Protein AF-A0A950BMX5-F1 (afdb_monomer)

Foldseek 3Di:
DDDDDDDDDDPDDDDDDDDDDPDDDDDDDDDDDPDPDDDPDDPDDDDDDDDPDDPDPDPDPPPPPPDPPPPPDPDDPPDPDPPPDPPPPPPPPDDDDADAKDKPPLEDEAEAQGKDKIATPDDPDFDKDKDFWDPQQWDWDADRVRRIIIIGGHDFDKTKIWIAGPSGHIGIHIYGYDYDD

pLDDT: mean 72.51, std 20.74, range [37.19, 98.25]

Radius of gyration: 30.58 Å; Cα contacts (8 Å, |Δi|>4): 221; chains: 1; bounding box: 76×51×100 Å

Nearest PDB structures (foldseek):
  2jf1-assembly1_A  TM=7.266E-01  e=7.436E-04  Homo sapiens
  1t0p-assembly1_B  TM=5.577E-01  e=1.175E-03  Homo sapiens
  1zxq-assembly1_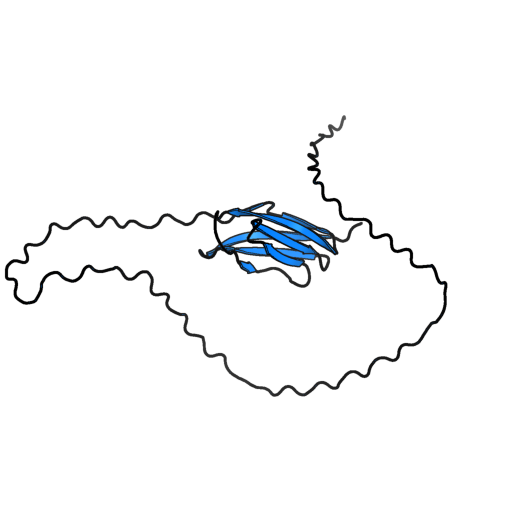A-2  TM=5.700E-01  e=1.723E-02  Homo sapiens
  5nok-assembly1_A  TM=6.085E-01  e=1.695E-01  Bacteroides cellulosilyticus DSM 14838
  5nok-assembly2_B  TM=5.924E-01  e=1.900E-01  Bacteroides cellulosilyticus DSM 14838

Mean predicted aligned error: 19.31 Å

Solvent-accessible surface area (backbone atoms only — not comparable to full-atom values): 12387 Å² total; per-residue (Å²): 140,84,84,84,80,83,86,77,84,80,84,79,82,88,76,92,74,92,75,80,86,78,85,75,91,74,80,90,79,83,87,89,78,95,69,85,75,76,78,76,82,76,78,77,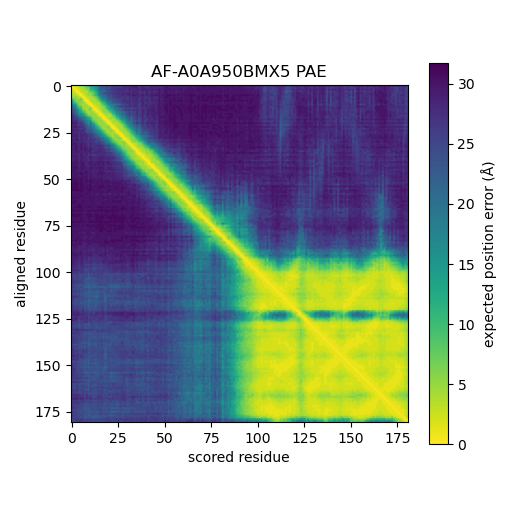85,75,85,75,81,88,76,88,75,78,80,71,80,75,76,74,79,78,74,78,63,85,70,79,81,70,73,78,79,82,77,62,95,83,68,92,76,77,73,78,72,76,84,71,82,77,76,80,78,71,75,78,81,85,70,73,41,39,57,46,62,49,60,47,80,25,41,52,80,30,75,41,74,32,38,58,72,28,60,95,74,78,71,68,47,81,42,82,52,48,72,69,34,37,47,76,44,78,40,78,87,81,35,29,38,43,34,34,17,67,31,71,45,74,41,40,38,35,40,32,44,85,85,72,42,63,33,70,35,41,38,37,23,37,72,81,128

Secondary structure (DSSP, 8-state):
------------------------------------PPPPPPPP-PPPP--------------------PPPPS--TT-S-------------PPPPPPPPEEESSEEEEETT-EEEEEEEE-SS--EEEES--TTTEEEEEETTTTEEEEEE-SSEEEEEEEEETTS-EEEEEEEEE---

Sequence (181 aa):
MARVVRASEIRAAVVGGAFACALALAALAPSGARGYQAVPAQPAPAATPSGLETPMPAATPTNAGPQPIYPPSPCASGATDCSPLPAGTYMSTQPPPPPPVSVNPESVRVLLGHGASARLLSPPSGIVTLSGFDANVVRAIFNPVDRTIDLLGLHPGTTQVTIASAQGETATLNVSVQVSA

Structure (mmCIF, N/CA/C/O backbone):
data_AF-A0A950BMX5-F1
#
_entry.id   AF-A0A950BMX5-F1
#
loop_
_atom_site.group_PDB
_atom_site.id
_atom_site.type_symbol
_atom_site.label_atom_id
_atom_site.label_alt_id
_atom_site.label_comp_id
_atom_site.label_asym_id
_atom_site.label_entity_id
_atom_site.label_seq_id
_atom_site.pdbx_PDB_ins_code
_atom_site.Cartn_x
_atom_site.Cartn_y
_atom_site.Cartn_z
_atom_site.occupancy
_atom_site.B_iso_or_equiv
_atom_site.auth_seq_id
_atom_site.auth_comp_id
_atom_site.auth_asym_id
_atom_site.auth_atom_id
_atom_site.pdbx_PDB_model_num
ATOM 1 N N . MET A 1 1 ? -20.302 2.875 -42.858 1.00 45.84 1 MET A N 1
ATOM 2 C CA . MET A 1 1 ? -19.975 2.395 -41.497 1.00 45.84 1 MET A CA 1
ATOM 3 C C . MET A 1 1 ? -19.048 3.411 -40.843 1.00 45.84 1 MET A C 1
ATOM 5 O O . MET A 1 1 ? -17.870 3.433 -41.164 1.00 45.84 1 MET A O 1
ATOM 9 N N . ALA A 1 2 ? -19.588 4.315 -40.022 1.00 39.16 2 ALA A N 1
ATOM 10 C CA . ALA A 1 2 ? -18.830 5.392 -39.382 1.00 39.16 2 ALA A CA 1
ATOM 11 C C . ALA A 1 2 ? -18.533 5.019 -37.920 1.00 39.16 2 ALA A C 1
ATOM 13 O O . ALA A 1 2 ? -19.450 4.713 -37.160 1.00 39.16 2 ALA A O 1
ATOM 14 N N . ARG A 1 3 ? -17.248 5.001 -37.546 1.00 50.75 3 ARG A N 1
ATOM 15 C CA . ARG A 1 3 ? -16.776 4.740 -36.178 1.00 50.75 3 ARG A CA 1
ATOM 16 C C . ARG A 1 3 ? -16.848 6.037 -35.370 1.00 50.75 3 ARG A C 1
ATOM 18 O O . ARG A 1 3 ? -16.138 6.989 -35.671 1.00 50.75 3 ARG A O 1
ATOM 25 N N . VAL A 1 4 ? -17.690 6.051 -34.342 1.00 52.84 4 VAL A N 1
ATOM 26 C CA . VAL A 1 4 ? -17.747 7.116 -33.334 1.00 52.84 4 VAL A CA 1
ATOM 27 C C . VAL A 1 4 ? -16.620 6.877 -32.328 1.00 52.84 4 VAL A C 1
ATOM 29 O O . VAL A 1 4 ? -16.650 5.899 -31.584 1.00 52.84 4 VAL A O 1
ATOM 32 N N . VAL A 1 5 ? -15.619 7.756 -32.316 1.00 48.72 5 VAL A N 1
ATOM 33 C CA . VAL A 1 5 ? -14.584 7.808 -31.274 1.00 48.72 5 VAL A CA 1
ATOM 34 C C . VAL A 1 5 ? -15.079 8.772 -30.200 1.00 48.72 5 VAL A C 1
ATOM 36 O O . VAL A 1 5 ? -15.288 9.951 -30.479 1.00 48.72 5 VAL A O 1
ATOM 39 N N . ARG A 1 6 ? -15.323 8.275 -28.982 1.00 51.91 6 ARG A N 1
ATOM 40 C CA . ARG A 1 6 ? -15.661 9.134 -27.841 1.00 51.91 6 ARG A CA 1
ATOM 41 C C . ARG A 1 6 ? -14.381 9.749 -27.282 1.00 51.91 6 ARG A C 1
ATOM 43 O O . ARG A 1 6 ? -13.501 9.033 -26.817 1.00 51.91 6 ARG A O 1
ATOM 50 N N . ALA A 1 7 ? -14.313 11.075 -27.335 1.00 50.09 7 ALA A N 1
ATOM 51 C CA . ALA A 1 7 ? -13.361 11.884 -26.595 1.00 50.09 7 ALA A CA 1
ATOM 52 C C . ALA A 1 7 ? -13.767 11.882 -25.115 1.00 50.09 7 ALA A C 1
ATOM 54 O O . ALA A 1 7 ? -14.765 12.493 -24.739 1.00 50.09 7 ALA A O 1
ATOM 55 N N . SER A 1 8 ? -13.033 11.149 -24.285 1.00 50.06 8 SER A N 1
ATOM 56 C CA . SER A 1 8 ? -13.109 11.273 -22.831 1.00 50.06 8 SER A CA 1
ATOM 57 C C . SER A 1 8 ? -12.027 12.242 -22.363 1.00 50.06 8 SER A C 1
ATOM 59 O O . SER A 1 8 ? -10.841 12.044 -22.623 1.00 50.06 8 SER A O 1
ATOM 61 N N . GLU A 1 9 ? -12.493 13.310 -21.724 1.00 47.50 9 GLU A N 1
ATOM 62 C CA . GLU A 1 9 ? -11.743 14.451 -21.216 1.00 47.50 9 GLU A CA 1
ATOM 63 C C . GLU A 1 9 ? -10.613 14.040 -20.263 1.00 47.50 9 GLU A C 1
ATOM 65 O O . GLU A 1 9 ? -10.825 13.385 -19.243 1.00 47.50 9 GLU A O 1
ATOM 70 N N . ILE A 1 10 ? -9.401 14.487 -20.584 1.00 42.59 10 ILE A N 1
ATOM 71 C CA . ILE A 1 10 ? -8.229 14.417 -19.717 1.00 42.59 10 ILE A CA 1
ATOM 72 C C . ILE A 1 10 ? -8.242 15.684 -18.862 1.00 42.59 10 ILE A C 1
ATOM 74 O O . ILE A 1 10 ? -7.888 16.765 -19.332 1.00 42.59 10 ILE A O 1
ATOM 78 N N . ARG A 1 11 ? -8.650 15.574 -17.595 1.00 49.69 11 ARG A N 1
ATOM 79 C CA . ARG A 1 11 ? -8.394 16.629 -16.608 1.00 49.69 11 ARG A CA 1
ATOM 80 C C . ARG A 1 11 ? -6.963 16.480 -16.101 1.00 49.69 11 ARG A C 1
ATOM 82 O O . ARG A 1 11 ? -6.691 15.722 -15.177 1.00 49.69 11 ARG A O 1
ATOM 89 N N . ALA A 1 12 ? -6.054 17.200 -16.752 1.00 39.84 12 ALA A N 1
ATOM 90 C CA . ALA A 1 12 ? -4.695 17.420 -16.286 1.00 39.84 12 ALA A CA 1
ATOM 91 C C . ALA A 1 12 ? -4.728 18.327 -15.045 1.00 39.84 12 ALA A C 1
ATOM 93 O O . ALA A 1 12 ? -5.041 19.513 -15.141 1.00 39.84 12 ALA A O 1
ATOM 94 N N . ALA A 1 13 ? -4.419 17.772 -13.874 1.00 44.53 13 ALA A N 1
ATOM 95 C CA . ALA A 1 13 ? -4.078 18.569 -12.706 1.00 44.53 13 ALA A CA 1
ATOM 96 C C . ALA A 1 13 ? -2.592 18.937 -12.799 1.00 44.53 13 ALA A C 1
ATOM 98 O O . ALA A 1 13 ? -1.709 18.106 -12.602 1.00 44.53 13 ALA A O 1
ATOM 99 N N . VAL A 1 14 ? -2.344 20.194 -13.158 1.00 47.72 14 VAL A N 1
ATOM 100 C CA . VAL A 1 14 ? -1.041 20.854 -13.096 1.00 47.72 14 VAL A CA 1
ATOM 101 C C . VAL A 1 14 ? -0.743 21.180 -11.632 1.00 47.72 14 VAL A C 1
ATOM 103 O O . VAL A 1 14 ? -1.402 22.026 -11.036 1.00 47.72 14 VAL A O 1
ATOM 106 N N . VAL A 1 15 ? 0.268 20.526 -11.068 1.00 47.62 15 VAL A N 1
ATOM 107 C CA . VAL A 1 15 ? 1.000 20.969 -9.873 1.00 47.62 15 VAL A CA 1
ATOM 108 C C . VAL A 1 15 ? 2.470 20.773 -10.259 1.00 47.62 15 VAL A C 1
ATOM 110 O O . VAL A 1 15 ? 2.910 19.651 -10.456 1.00 47.62 15 VAL A O 1
ATOM 113 N N . GLY A 1 16 ? 3.245 21.800 -10.595 1.00 37.47 16 GLY A N 1
ATOM 114 C CA . GLY A 1 16 ? 3.410 23.031 -9.832 1.00 37.47 16 GLY A CA 1
ATOM 115 C C . GLY A 1 16 ? 4.482 22.832 -8.758 1.00 37.47 16 GLY A C 1
ATOM 116 O O . GLY A 1 16 ? 4.224 23.087 -7.592 1.00 37.47 16 GLY A O 1
ATOM 117 N N . GLY A 1 17 ? 5.657 22.318 -9.137 1.00 37.19 17 GLY A N 1
ATOM 118 C CA . GLY A 1 17 ? 6.793 22.113 -8.240 1.00 37.19 17 GLY A CA 1
ATOM 119 C C . GLY A 1 17 ? 8.097 22.388 -8.977 1.00 37.19 17 GLY A C 1
ATOM 120 O O . GLY A 1 17 ? 8.619 21.522 -9.672 1.00 37.19 17 GLY A O 1
ATOM 121 N N . ALA A 1 18 ? 8.583 23.622 -8.864 1.00 41.91 18 ALA A N 1
ATOM 122 C CA . ALA A 1 18 ? 9.871 24.051 -9.384 1.00 41.91 18 ALA A CA 1
ATOM 123 C C . ALA A 1 18 ? 10.994 23.308 -8.646 1.00 41.91 18 ALA A C 1
ATOM 125 O O . ALA A 1 18 ? 11.318 23.645 -7.509 1.00 41.91 18 ALA A O 1
ATOM 126 N N . PHE A 1 19 ? 11.584 22.297 -9.284 1.00 40.41 19 PHE A N 1
ATOM 127 C CA . PHE A 1 19 ? 12.838 21.713 -8.823 1.00 40.41 19 PHE A CA 1
ATOM 128 C C . PHE A 1 19 ? 13.980 22.351 -9.608 1.00 40.41 19 PHE A C 1
ATOM 130 O O . PHE A 1 19 ? 14.013 22.325 -10.837 1.00 40.41 19 PHE A O 1
ATOM 137 N N . ALA A 1 20 ? 14.855 23.020 -8.865 1.00 45.03 20 ALA A N 1
ATOM 138 C CA . ALA A 1 20 ? 15.907 23.874 -9.372 1.00 45.03 20 ALA A CA 1
ATOM 139 C C . ALA A 1 20 ? 16.858 23.138 -10.328 1.00 45.03 20 ALA A C 1
ATOM 141 O O . ALA A 1 20 ? 17.375 22.063 -10.024 1.00 45.03 20 ALA A O 1
ATOM 142 N N . CYS A 1 21 ? 17.131 23.787 -11.461 1.00 40.16 21 CYS A N 1
ATOM 143 C CA . CYS A 1 21 ? 18.267 23.517 -12.328 1.00 40.16 21 CYS A CA 1
ATOM 144 C C . CYS A 1 21 ? 19.576 23.578 -11.528 1.00 40.16 21 CYS A C 1
ATOM 146 O O . CYS A 1 21 ? 20.063 24.664 -11.220 1.00 40.16 21 CYS A O 1
ATOM 148 N N . ALA A 1 22 ? 20.190 22.426 -11.275 1.00 48.31 22 ALA A N 1
ATOM 149 C CA . ALA A 1 22 ? 21.629 22.344 -11.069 1.00 48.31 22 ALA A CA 1
ATOM 150 C C . ALA A 1 22 ? 22.265 21.908 -12.395 1.00 48.31 22 ALA A C 1
ATOM 152 O O . ALA A 1 22 ? 22.360 20.724 -12.713 1.00 48.31 22 ALA A O 1
ATOM 153 N N . LEU A 1 23 ? 22.649 22.905 -13.196 1.00 45.53 23 LEU A N 1
ATOM 154 C CA . LEU A 1 23 ? 23.532 22.736 -14.344 1.00 45.53 23 LEU A CA 1
ATOM 155 C C . LEU A 1 23 ? 24.9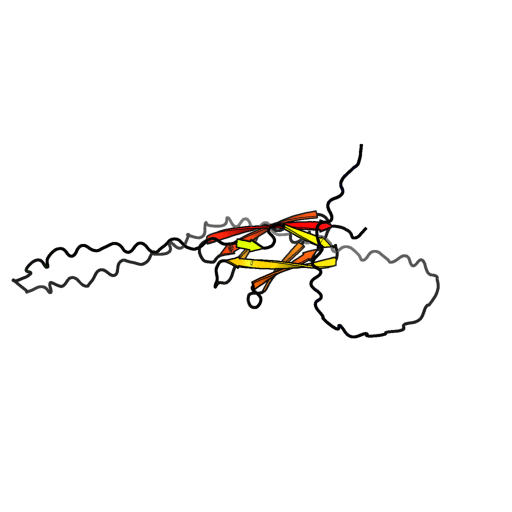07 22.301 -13.813 1.00 45.53 23 LEU A C 1
ATOM 157 O O . LEU A 1 23 ? 25.623 23.106 -13.223 1.00 45.53 23 LEU A O 1
ATOM 161 N N . ALA A 1 24 ? 25.291 21.049 -14.038 1.00 44.94 24 A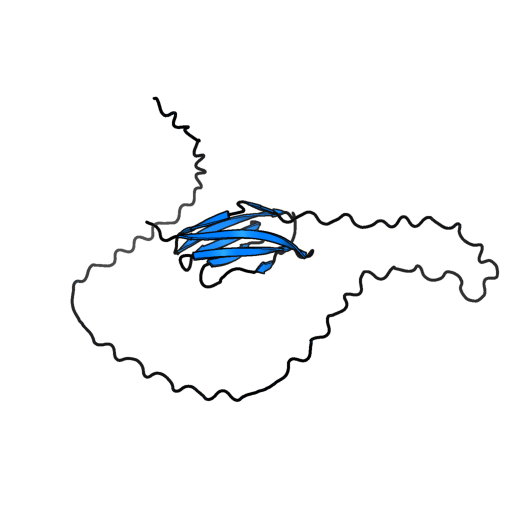LA A N 1
ATOM 162 C CA . ALA A 1 24 ? 26.678 20.619 -13.922 1.00 44.94 24 ALA A CA 1
ATOM 163 C C . ALA A 1 24 ? 27.150 20.156 -15.303 1.00 44.94 24 ALA A C 1
ATOM 165 O O . ALA A 1 24 ? 26.921 19.020 -15.714 1.00 44.94 24 ALA A O 1
ATOM 166 N N . LEU A 1 25 ? 27.787 21.076 -16.037 1.00 46.84 25 LEU A N 1
ATOM 167 C CA . LEU A 1 25 ? 28.654 20.730 -17.159 1.00 46.84 25 LEU A CA 1
ATOM 168 C C . LEU A 1 25 ? 29.851 19.949 -16.605 1.00 46.84 25 LEU A C 1
ATOM 170 O O . LEU A 1 25 ? 30.697 20.525 -15.925 1.00 46.84 25 LEU A O 1
ATOM 174 N N . ALA A 1 26 ? 29.962 18.670 -16.949 1.00 45.38 26 ALA A N 1
ATOM 175 C CA . ALA A 1 26 ? 31.212 17.933 -16.838 1.00 45.38 26 ALA A CA 1
ATOM 176 C C . ALA A 1 26 ? 31.500 17.228 -18.168 1.00 45.38 26 ALA A C 1
ATOM 178 O O . ALA A 1 26 ? 30.869 16.243 -18.535 1.00 45.38 26 ALA A O 1
ATOM 179 N N . ALA A 1 27 ? 32.413 17.871 -18.893 1.00 45.97 27 ALA A N 1
ATOM 180 C CA . ALA A 1 27 ? 33.292 17.415 -19.961 1.00 45.97 27 ALA A CA 1
ATOM 181 C C . ALA A 1 27 ? 33.143 15.976 -20.496 1.00 45.97 27 ALA A C 1
ATOM 183 O O . ALA A 1 27 ? 33.316 14.986 -19.789 1.00 45.97 27 ALA A O 1
ATOM 184 N N . LEU A 1 28 ? 32.995 15.907 -21.824 1.00 44.22 28 LEU A N 1
ATOM 185 C CA . LEU A 1 28 ? 33.391 14.772 -22.650 1.00 44.22 28 LEU A CA 1
ATOM 186 C C . LEU A 1 28 ? 34.864 14.399 -22.400 1.00 44.22 28 LEU A C 1
ATOM 188 O O . LEU A 1 28 ? 35.744 15.254 -22.499 1.00 44.22 28 LEU A O 1
ATOM 192 N N . ALA A 1 29 ? 35.133 13.105 -22.235 1.00 47.91 29 ALA A N 1
ATOM 193 C CA . ALA A 1 29 ? 36.418 12.496 -22.567 1.00 47.91 29 ALA A CA 1
ATOM 194 C C . ALA A 1 29 ? 36.166 11.204 -23.372 1.00 47.91 29 ALA A C 1
ATOM 196 O O . ALA A 1 29 ? 35.261 10.442 -23.021 1.00 47.91 29 ALA A O 1
ATOM 197 N N . PRO A 1 30 ? 36.911 10.955 -24.465 1.00 52.19 30 PRO A N 1
ATOM 198 C CA . PRO A 1 30 ? 36.726 9.785 -25.309 1.00 52.19 30 PRO A CA 1
ATOM 199 C C . PRO A 1 30 ? 37.513 8.565 -24.804 1.00 52.19 30 PRO A C 1
ATOM 201 O O . PRO A 1 30 ? 38.602 8.683 -24.256 1.00 52.19 30 PRO A O 1
ATOM 204 N N . SER A 1 31 ? 36.937 7.397 -25.088 1.00 51.28 31 SER A N 1
ATOM 205 C CA . SER A 1 31 ? 37.588 6.173 -25.571 1.00 51.28 31 SER A CA 1
ATOM 206 C C . SER A 1 31 ? 38.892 5.690 -24.920 1.00 51.28 31 SER A C 1
ATOM 208 O O . SER A 1 31 ? 39.975 6.183 -25.216 1.00 51.28 31 SER A O 1
ATOM 210 N N . GLY A 1 32 ? 38.794 4.526 -24.270 1.00 48.62 32 GLY A N 1
ATOM 211 C CA . GLY A 1 32 ? 39.817 3.485 -24.393 1.00 48.62 32 GLY A CA 1
ATOM 212 C C . GLY A 1 32 ? 40.462 3.034 -23.089 1.00 48.62 32 GLY A C 1
ATOM 213 O O . GLY A 1 32 ? 41.431 3.627 -22.645 1.00 48.62 32 GLY A O 1
ATOM 214 N N . ALA A 1 33 ? 39.983 1.911 -22.549 1.00 45.00 33 ALA A N 1
ATOM 215 C CA . ALA A 1 33 ? 40.828 0.848 -21.998 1.00 45.00 33 ALA A CA 1
ATOM 216 C C . ALA A 1 33 ? 39.940 -0.325 -21.564 1.00 45.00 33 ALA A C 1
ATOM 218 O O . ALA A 1 33 ? 39.206 -0.250 -20.582 1.00 45.00 33 ALA A O 1
ATOM 219 N N . ARG A 1 34 ? 40.034 -1.440 -22.296 1.00 52.97 34 ARG A N 1
ATOM 220 C CA . ARG A 1 34 ? 39.666 -2.762 -21.785 1.00 52.97 34 ARG A CA 1
ATOM 221 C C . ARG A 1 34 ? 40.653 -3.113 -20.670 1.00 52.97 34 ARG A C 1
ATOM 223 O O . ARG A 1 34 ? 41.721 -3.651 -20.940 1.00 52.97 34 ARG A O 1
ATOM 230 N N . GLY A 1 35 ? 40.307 -2.764 -19.438 1.00 44.25 35 GLY A N 1
ATOM 231 C CA . GLY A 1 35 ? 40.950 -3.292 -18.244 1.00 44.25 35 GLY A CA 1
ATOM 232 C C . GLY A 1 35 ? 40.222 -4.557 -17.812 1.00 44.25 35 GLY A C 1
ATOM 233 O O . GLY A 1 35 ? 39.044 -4.507 -17.473 1.00 44.25 35 GLY A O 1
ATOM 234 N N . TYR A 1 36 ? 40.914 -5.692 -17.839 1.00 50.69 36 TYR A N 1
ATOM 235 C CA . TYR A 1 36 ? 40.495 -6.882 -17.110 1.00 50.69 36 TYR A CA 1
ATOM 236 C C . TYR A 1 36 ? 40.493 -6.529 -15.620 1.00 50.69 36 TYR A C 1
ATOM 238 O O . TYR A 1 36 ? 41.559 -6.419 -15.015 1.00 50.69 36 TYR A O 1
ATOM 246 N N . GLN A 1 37 ? 39.320 -6.290 -15.032 1.00 52.94 37 GLN A N 1
ATOM 247 C CA . GLN A 1 37 ? 39.228 -6.167 -13.584 1.00 52.94 37 GLN A CA 1
ATOM 248 C C . GLN A 1 37 ? 39.307 -7.572 -12.988 1.00 52.94 37 GLN A C 1
ATOM 250 O O . GLN A 1 37 ? 38.497 -8.445 -13.301 1.00 52.94 37 GLN A O 1
ATOM 255 N N . ALA A 1 38 ? 40.335 -7.789 -12.170 1.00 55.88 38 ALA A N 1
ATOM 256 C CA . ALA A 1 38 ? 40.501 -8.996 -11.385 1.00 55.88 38 ALA A CA 1
ATOM 257 C C . ALA A 1 38 ? 39.260 -9.214 -10.508 1.00 55.88 38 ALA A C 1
ATOM 259 O O . ALA A 1 38 ? 38.842 -8.318 -9.775 1.00 55.88 38 ALA A O 1
ATOM 260 N N . VAL A 1 39 ? 38.681 -10.411 -10.606 1.00 62.16 39 VAL A N 1
ATOM 261 C CA . VAL A 1 39 ? 37.605 -10.882 -9.734 1.00 62.16 39 VAL A CA 1
ATOM 262 C C . VAL A 1 39 ? 38.124 -10.830 -8.291 1.00 62.16 39 VAL A C 1
ATOM 264 O O . VAL A 1 39 ? 39.132 -11.484 -8.006 1.00 62.16 39 VAL A O 1
ATOM 267 N N . PRO A 1 40 ? 37.507 -10.060 -7.375 1.00 60.72 40 PRO A N 1
ATOM 268 C CA . PRO A 1 40 ? 37.880 -10.121 -5.971 1.00 60.72 40 PRO A CA 1
ATOM 269 C C . PRO A 1 40 ? 37.627 -11.541 -5.458 1.00 60.72 40 PRO A C 1
ATOM 271 O O . PRO A 1 40 ? 36.568 -12.121 -5.699 1.00 60.72 40 PRO A O 1
ATOM 274 N N . ALA A 1 41 ? 38.633 -12.109 -4.792 1.00 60.62 41 ALA A N 1
ATOM 275 C CA . ALA A 1 41 ? 38.579 -13.442 -4.215 1.00 60.62 41 ALA A CA 1
ATOM 276 C C . ALA A 1 41 ? 37.332 -13.586 -3.332 1.00 60.62 41 ALA A C 1
ATOM 278 O O . ALA A 1 41 ? 37.154 -12.857 -2.356 1.00 60.62 41 ALA A O 1
ATOM 279 N N . GLN A 1 42 ? 36.472 -14.527 -3.714 1.00 68.31 42 GLN A N 1
ATOM 280 C CA . GLN A 1 42 ? 35.274 -14.904 -2.983 1.00 68.31 42 GLN A CA 1
ATOM 281 C C . GLN A 1 42 ?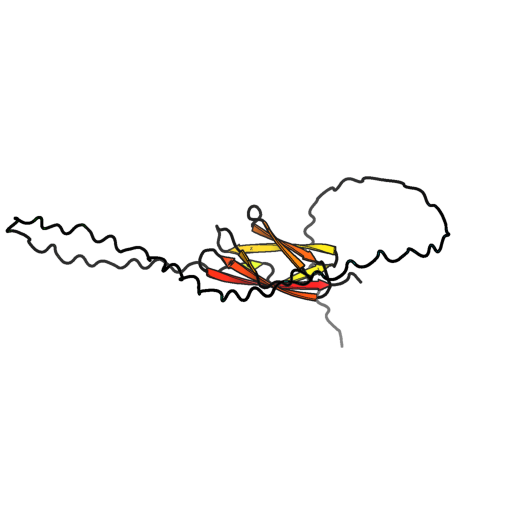 35.689 -15.424 -1.593 1.00 68.31 42 GLN A C 1
ATOM 283 O O . GLN A 1 42 ? 36.432 -16.408 -1.524 1.00 68.31 42 GLN A O 1
ATOM 288 N N . PRO A 1 43 ? 35.262 -14.788 -0.487 1.00 63.16 43 PRO A N 1
ATOM 289 C CA . PRO A 1 43 ? 35.506 -15.311 0.849 1.00 63.16 43 PRO A CA 1
ATOM 290 C C . PRO A 1 43 ? 34.885 -16.704 0.973 1.00 63.16 43 PRO A C 1
ATOM 292 O O . PRO A 1 43 ? 33.752 -16.928 0.543 1.00 63.16 43 PRO A O 1
ATOM 295 N N . ALA A 1 44 ? 35.644 -17.644 1.538 1.00 69.44 44 ALA A N 1
ATOM 296 C CA . ALA A 1 44 ? 35.172 -18.994 1.807 1.00 69.44 44 ALA A CA 1
ATOM 297 C C . ALA A 1 44 ? 33.880 -18.963 2.651 1.00 69.44 44 ALA A C 1
ATOM 299 O O . ALA A 1 44 ? 33.780 -18.150 3.575 1.00 69.44 44 ALA A O 1
ATOM 300 N N . PRO A 1 45 ? 32.896 -19.837 2.374 1.00 63.09 45 PRO A N 1
ATOM 301 C CA . PRO A 1 45 ? 31.703 -19.946 3.200 1.00 63.09 45 PRO A CA 1
ATOM 302 C C . PRO A 1 45 ? 32.101 -20.398 4.609 1.00 63.09 45 PRO A C 1
ATOM 304 O O . PRO A 1 45 ? 32.600 -21.505 4.809 1.00 63.09 45 PRO A O 1
ATOM 307 N N . ALA A 1 46 ? 31.893 -19.519 5.590 1.00 64.44 46 ALA A N 1
ATOM 308 C CA . ALA A 1 46 ? 32.003 -19.871 6.995 1.00 64.44 46 ALA A CA 1
ATOM 309 C C . ALA A 1 46 ? 30.913 -20.899 7.327 1.00 64.44 46 ALA A C 1
ATOM 311 O O . ALA A 1 46 ? 29.725 -20.656 7.111 1.00 64.44 46 ALA A O 1
ATOM 312 N N . ALA A 1 47 ? 31.337 -22.056 7.836 1.00 55.00 47 ALA A N 1
ATOM 313 C CA . ALA A 1 47 ? 30.454 -23.099 8.329 1.00 55.00 47 ALA A CA 1
ATOM 314 C C . ALA A 1 47 ? 29.504 -22.516 9.387 1.00 55.00 47 ALA A C 1
ATOM 316 O O . ALA A 1 47 ? 29.938 -22.043 10.437 1.00 55.00 47 ALA A O 1
ATOM 317 N N . THR A 1 48 ? 28.205 -22.529 9.095 1.00 60.59 48 THR A N 1
ATOM 318 C CA . THR A 1 48 ? 27.171 -22.139 10.052 1.00 60.59 48 THR A CA 1
ATOM 319 C C . THR A 1 48 ? 26.933 -23.306 11.018 1.00 60.59 48 THR A C 1
ATOM 321 O O . THR A 1 48 ? 26.638 -24.412 10.557 1.00 60.59 48 THR A O 1
ATOM 324 N N . PRO A 1 49 ? 27.061 -23.114 12.342 1.00 61.19 49 PRO A N 1
ATOM 325 C CA . PRO A 1 49 ? 26.693 -24.136 13.311 1.00 61.19 49 PRO A CA 1
ATOM 326 C C . PRO A 1 49 ? 25.181 -24.378 13.271 1.00 61.19 49 PRO A C 1
ATOM 328 O O . PRO A 1 49 ? 24.377 -23.447 13.306 1.00 61.19 49 PRO A O 1
ATOM 331 N N . SER A 1 50 ? 24.804 -25.655 13.194 1.00 56.81 50 SER A N 1
ATOM 332 C CA . SER A 1 50 ? 23.430 -26.121 13.365 1.00 56.81 50 SER A CA 1
ATOM 333 C C . SER A 1 50 ? 22.991 -25.891 14.813 1.00 56.81 50 SER A C 1
ATOM 335 O O . SER A 1 50 ? 23.274 -26.704 15.689 1.00 56.81 50 SER A O 1
ATOM 337 N N . GLY A 1 51 ? 22.322 -24.768 15.063 1.00 54.47 51 GLY A N 1
ATOM 338 C CA . GLY A 1 51 ? 21.540 -24.525 16.272 1.00 54.47 51 GLY A CA 1
ATOM 339 C C . GLY A 1 51 ? 20.088 -24.896 16.006 1.00 54.47 51 GLY A C 1
ATOM 340 O O . GLY A 1 51 ? 19.344 -24.125 15.406 1.00 54.47 51 GLY A O 1
ATOM 341 N N . LEU A 1 52 ? 19.704 -26.107 16.399 1.00 51.59 52 LEU A N 1
ATOM 342 C CA . LEU A 1 52 ? 18.333 -26.597 16.338 1.00 51.59 52 LEU A CA 1
ATOM 343 C C . LEU A 1 52 ? 17.612 -26.131 17.612 1.00 51.59 52 LEU A C 1
ATOM 345 O O . LEU A 1 52 ? 17.428 -26.904 18.545 1.00 51.59 52 LEU A O 1
ATOM 349 N N . GLU A 1 53 ? 17.266 -24.846 17.683 1.00 56.47 53 GLU A N 1
ATOM 350 C CA . GLU A 1 53 ? 16.355 -24.345 18.715 1.00 56.47 53 GLU A CA 1
ATOM 351 C C . GLU A 1 53 ? 14.935 -24.346 18.158 1.00 56.47 53 GLU A C 1
ATOM 353 O O . GLU A 1 53 ? 14.537 -23.521 17.337 1.00 56.47 53 GLU A O 1
ATOM 358 N N . THR A 1 54 ? 14.178 -25.346 18.598 1.00 62.41 54 THR A N 1
ATOM 359 C CA . THR A 1 54 ? 12.732 -25.448 18.445 1.00 62.41 54 THR A CA 1
ATOM 360 C C . THR A 1 54 ? 12.083 -24.155 18.959 1.00 62.41 54 THR A C 1
ATOM 362 O O . THR A 1 54 ? 12.193 -23.876 20.155 1.00 62.41 54 THR A O 1
ATOM 365 N N . PRO A 1 55 ? 11.394 -23.357 18.121 1.00 59.97 55 PRO A N 1
ATOM 366 C CA . PRO A 1 55 ? 10.650 -22.211 18.614 1.00 59.97 55 PRO A CA 1
ATOM 367 C C . PRO A 1 55 ? 9.503 -22.723 19.486 1.00 59.97 55 PRO A C 1
ATOM 369 O O . PRO A 1 55 ? 8.547 -23.335 19.009 1.00 59.97 55 PRO A O 1
ATOM 372 N N . MET A 1 56 ? 9.623 -22.497 20.792 1.00 70.56 56 MET A N 1
ATOM 373 C CA . MET A 1 56 ? 8.515 -22.634 21.727 1.00 70.56 56 MET A CA 1
ATOM 374 C C . MET A 1 56 ? 7.403 -21.682 21.250 1.00 70.56 56 MET A C 1
ATOM 376 O O . MET A 1 56 ? 7.702 -20.522 20.951 1.00 70.56 56 MET A O 1
ATOM 380 N N . PRO A 1 57 ? 6.139 -22.123 21.124 1.00 66.25 57 PRO A N 1
ATOM 381 C CA . PRO A 1 57 ? 5.062 -21.229 20.733 1.00 66.25 57 PRO A CA 1
ATOM 382 C C . PRO A 1 57 ? 4.954 -20.119 21.778 1.00 66.25 57 PRO A C 1
ATOM 384 O O . PRO A 1 57 ? 4.675 -20.377 22.950 1.00 66.25 57 PRO A O 1
ATOM 387 N N . ALA A 1 58 ? 5.214 -18.882 21.352 1.00 58.25 58 ALA A N 1
ATOM 388 C CA . ALA A 1 58 ? 4.957 -17.706 22.161 1.00 58.25 58 ALA A CA 1
ATOM 389 C C . ALA A 1 58 ? 3.476 -17.733 22.547 1.00 58.25 58 ALA A C 1
ATOM 391 O O . ALA A 1 58 ? 2.600 -17.702 21.679 1.00 58.25 58 ALA A O 1
ATOM 392 N N . ALA A 1 59 ? 3.215 -17.853 23.849 1.00 54.12 59 ALA A N 1
ATOM 393 C CA . ALA A 1 59 ? 1.876 -17.780 24.397 1.00 54.12 59 ALA A CA 1
ATOM 394 C C . ALA A 1 59 ? 1.227 -16.493 23.886 1.00 54.12 59 ALA A C 1
ATOM 396 O O . ALA A 1 59 ? 1.719 -15.391 24.132 1.00 54.12 59 ALA A O 1
ATOM 397 N N . THR A 1 60 ? 0.147 -16.648 23.126 1.00 58.97 60 THR A N 1
ATOM 398 C CA . THR A 1 60 ? -0.696 -15.542 22.699 1.00 58.97 60 THR A CA 1
ATOM 399 C C . THR A 1 60 ? -1.085 -14.764 23.956 1.00 58.97 60 THR A C 1
ATOM 401 O O . THR A 1 60 ? -1.654 -15.373 24.867 1.00 58.97 60 THR A O 1
ATOM 404 N N . PRO A 1 61 ? -0.779 -13.458 24.074 1.00 53.09 61 PRO A N 1
ATOM 405 C CA . PRO A 1 61 ? -1.354 -12.670 25.143 1.00 53.09 61 PRO A CA 1
ATOM 406 C C . PRO A 1 61 ? -2.858 -12.666 24.896 1.00 53.09 61 PRO A C 1
ATOM 408 O O . PRO A 1 61 ? -3.347 -12.037 23.956 1.00 53.09 61 PRO A O 1
ATOM 411 N N . THR A 1 62 ? -3.587 -13.431 25.706 1.00 56.16 62 THR A N 1
ATOM 412 C CA . THR A 1 62 ? -5.033 -13.317 25.837 1.00 56.16 62 THR A CA 1
ATOM 413 C C . THR A 1 62 ? -5.285 -11.882 26.258 1.00 56.16 62 THR A C 1
ATOM 415 O O . THR A 1 62 ? -5.135 -11.531 27.427 1.00 56.16 62 THR A O 1
ATOM 418 N N . ASN A 1 63 ? -5.568 -11.034 25.271 1.00 47.84 63 ASN A N 1
ATOM 419 C CA . ASN A 1 63 ? -6.028 -9.680 25.475 1.00 47.84 63 ASN A CA 1
ATOM 420 C C . ASN A 1 63 ? -7.280 -9.819 26.335 1.00 47.84 63 ASN A C 1
ATOM 422 O O . ASN A 1 63 ? -8.311 -10.305 25.864 1.00 47.84 63 ASN A O 1
ATOM 426 N N . ALA A 1 64 ? -7.134 -9.527 27.627 1.00 47.94 64 ALA A N 1
ATOM 427 C CA . ALA A 1 64 ? -8.244 -9.451 28.543 1.00 47.94 64 ALA A CA 1
ATOM 428 C C . ALA A 1 64 ? -9.127 -8.340 27.986 1.00 47.94 64 ALA A C 1
ATOM 430 O O . ALA A 1 64 ? -8.852 -7.157 28.182 1.00 47.94 64 ALA A O 1
ATOM 431 N N . GLY A 1 65 ? -10.146 -8.740 27.219 1.00 56.22 65 GLY A N 1
ATOM 432 C CA . GLY A 1 65 ? -11.200 -7.842 26.787 1.00 56.22 65 GLY A CA 1
ATOM 433 C C . GLY A 1 65 ? -11.685 -7.035 27.992 1.00 56.22 65 GLY A C 1
ATOM 434 O O . GLY A 1 65 ? -11.528 -7.507 29.124 1.00 56.22 65 GLY A O 1
ATOM 435 N N . PRO A 1 66 ? -12.215 -5.820 27.770 1.00 56.84 66 PRO A N 1
ATOM 436 C CA . PRO A 1 66 ? -12.594 -4.908 28.841 1.00 56.84 66 PRO A CA 1
ATOM 437 C C . PRO A 1 66 ? -13.370 -5.680 29.905 1.00 56.84 66 PRO A C 1
ATOM 439 O O . PRO A 1 66 ? -14.483 -6.143 29.657 1.00 56.84 66 PRO A O 1
ATOM 442 N N . GLN A 1 67 ? -12.723 -5.899 31.056 1.00 52.59 67 GLN A N 1
ATOM 443 C CA . GLN A 1 67 ? -13.350 -6.564 32.187 1.00 52.59 67 GLN A CA 1
ATOM 444 C C . GLN A 1 67 ? -14.602 -5.744 32.486 1.00 52.59 67 GLN A C 1
ATOM 446 O O . GLN A 1 67 ? -14.484 -4.519 32.623 1.00 52.59 67 GLN A O 1
ATOM 451 N N . PRO A 1 68 ? -15.793 -6.363 32.543 1.00 55.66 68 PRO A N 1
ATOM 452 C CA . PRO A 1 68 ? -16.961 -5.664 33.029 1.00 55.66 68 PRO A CA 1
ATOM 453 C C . PRO A 1 68 ? -16.567 -5.069 34.375 1.00 55.66 68 PRO A C 1
ATOM 455 O O . PRO A 1 68 ? -16.138 -5.793 35.276 1.00 55.66 68 PRO A O 1
ATOM 458 N N . ILE A 1 69 ? -16.632 -3.743 34.484 1.00 56.47 69 ILE A N 1
ATOM 459 C CA . ILE A 1 69 ? -16.512 -3.064 35.765 1.00 56.47 69 ILE A CA 1
ATOM 460 C C . ILE A 1 69 ? -17.765 -3.492 36.519 1.00 56.47 69 ILE A C 1
ATOM 462 O O . ILE A 1 69 ? -18.816 -2.863 36.412 1.00 56.47 69 ILE A O 1
ATOM 466 N N . TYR A 1 70 ? -17.689 -4.637 37.193 1.00 51.25 70 TYR A N 1
ATOM 467 C CA . TYR A 1 70 ? -18.710 -5.028 38.138 1.00 51.25 70 TYR A CA 1
ATOM 468 C C . TYR A 1 70 ? -18.703 -3.940 39.212 1.00 51.25 70 TYR A C 1
ATOM 470 O O . TYR A 1 70 ? -17.649 -3.694 39.811 1.00 51.25 70 TYR A O 1
ATOM 478 N N . PRO A 1 71 ? -19.824 -3.229 39.426 1.00 61.16 71 PRO A N 1
ATOM 479 C CA . PRO A 1 71 ? -19.905 -2.309 40.544 1.00 61.16 71 PRO A CA 1
ATOM 480 C C . PRO A 1 71 ? -19.594 -3.094 41.828 1.00 61.16 71 PRO A C 1
ATOM 482 O O . PRO A 1 71 ? -19.999 -4.257 41.933 1.00 61.16 71 PRO A O 1
ATOM 485 N N . PRO A 1 72 ? -18.856 -2.507 42.787 1.00 59.38 72 PRO A N 1
ATOM 486 C CA . PRO A 1 72 ? -18.574 -3.168 44.052 1.00 59.38 72 PRO A CA 1
ATOM 487 C C . PRO A 1 72 ? -19.892 -3.625 44.679 1.00 59.38 72 PRO A C 1
ATOM 489 O O . PRO A 1 72 ? -20.833 -2.838 44.799 1.00 59.38 72 PRO A O 1
ATOM 492 N N . SER A 1 73 ? -19.960 -4.908 45.037 1.00 57.91 73 SER A N 1
ATOM 493 C CA . SER A 1 73 ? -21.086 -5.513 45.746 1.00 57.91 73 SER A CA 1
ATOM 494 C C . SER A 1 73 ? -21.501 -4.608 46.918 1.00 57.91 73 SER A C 1
ATOM 496 O O . SER A 1 73 ? -20.686 -4.398 47.817 1.00 57.91 73 SER A O 1
ATOM 498 N N . PRO A 1 74 ? -22.728 -4.051 46.944 1.00 55.62 74 PRO A N 1
ATOM 499 C CA . PRO A 1 74 ? -23.080 -3.020 47.920 1.00 55.62 74 PRO A CA 1
ATOM 500 C C . PRO A 1 74 ? -23.437 -3.560 49.312 1.00 55.62 74 PRO A C 1
ATOM 502 O O . PRO A 1 74 ? -23.659 -2.770 50.224 1.00 55.62 74 PRO A O 1
ATOM 505 N N . CYS A 1 75 ? -23.475 -4.876 49.529 1.00 52.62 75 CYS A N 1
ATOM 506 C CA . CYS A 1 75 ? -23.782 -5.413 50.854 1.00 52.62 75 CYS A CA 1
ATOM 507 C C . CYS A 1 75 ? -22.467 -5.631 51.628 1.00 52.62 75 CYS A C 1
ATOM 509 O O . CYS A 1 75 ? -21.844 -6.691 51.563 1.00 52.62 75 CYS A O 1
ATOM 511 N N . ALA A 1 76 ? -22.035 -4.603 52.363 1.00 56.62 76 ALA A N 1
ATOM 512 C CA . ALA A 1 76 ? -21.094 -4.785 53.462 1.00 56.62 76 ALA A CA 1
ATOM 513 C C . ALA A 1 76 ? -21.710 -5.759 54.484 1.00 56.62 76 ALA A C 1
ATOM 515 O O . ALA A 1 76 ? -22.887 -5.632 54.831 1.00 56.62 76 ALA A O 1
ATOM 516 N N . SER A 1 77 ? -20.927 -6.739 54.948 1.00 58.47 77 SER A N 1
ATOM 517 C CA . SER A 1 77 ? -21.344 -7.724 55.952 1.00 58.47 77 SER A CA 1
ATOM 518 C C . SER A 1 77 ? -21.918 -7.028 57.193 1.00 58.47 77 SER A C 1
ATOM 520 O O . SER A 1 77 ? -21.164 -6.484 57.995 1.00 58.47 77 SER A O 1
ATOM 522 N N . GLY A 1 78 ? -23.248 -7.029 57.338 1.00 59.91 78 GLY A N 1
ATOM 523 C CA . GLY A 1 78 ? -23.945 -6.467 58.503 1.00 59.91 78 GLY A CA 1
ATOM 524 C C . GLY A 1 78 ? -25.260 -5.729 58.224 1.00 59.91 78 GLY A C 1
ATOM 525 O O . GLY A 1 78 ? -25.980 -5.441 59.176 1.00 59.91 78 GLY A O 1
ATOM 526 N N . ALA A 1 79 ? -25.612 -5.435 56.968 1.00 55.72 79 ALA A N 1
ATOM 527 C CA . ALA A 1 79 ? -26.883 -4.776 56.646 1.00 55.72 79 ALA A CA 1
ATOM 528 C C . ALA A 1 79 ? -28.026 -5.797 56.461 1.00 55.72 79 ALA A C 1
ATOM 530 O O . ALA A 1 79 ? -28.003 -6.602 55.533 1.00 55.72 79 ALA A O 1
ATOM 531 N N . THR A 1 80 ? -29.039 -5.756 57.331 1.00 60.47 80 THR A N 1
ATOM 532 C CA . THR A 1 80 ? -30.255 -6.596 57.276 1.00 60.47 80 THR A CA 1
ATOM 533 C C . THR A 1 80 ? -31.320 -6.102 56.290 1.00 60.47 80 THR A C 1
ATOM 535 O O . THR A 1 80 ? -32.366 -6.733 56.171 1.00 60.47 80 THR A O 1
ATOM 538 N N . ASP A 1 81 ? -31.059 -5.018 55.558 1.00 56.81 81 ASP A N 1
ATOM 539 C CA . ASP A 1 81 ? -32.007 -4.416 54.616 1.00 56.81 81 ASP A CA 1
ATOM 540 C C . ASP A 1 81 ? -31.344 -4.191 53.243 1.00 56.81 81 ASP A C 1
ATOM 542 O O . ASP A 1 81 ? -31.088 -3.068 52.812 1.00 56.81 81 ASP A O 1
ATOM 546 N N . CYS A 1 82 ? -30.989 -5.286 52.556 1.00 49.66 82 CYS A N 1
ATOM 547 C CA . CYS A 1 82 ? -30.667 -5.252 51.124 1.00 49.66 82 CYS A CA 1
ATOM 548 C C . CYS A 1 82 ? -31.988 -5.409 50.341 1.00 49.66 82 CYS A C 1
ATOM 550 O O . CYS A 1 82 ? -32.263 -6.465 49.770 1.00 49.66 82 CYS A O 1
ATOM 552 N N . SER A 1 83 ? -32.829 -4.366 50.337 1.00 62.59 83 SER A N 1
ATOM 553 C CA . SER A 1 83 ? -33.942 -4.275 49.382 1.00 62.59 83 SER A CA 1
ATOM 554 C C . SER A 1 83 ? -33.381 -4.404 47.959 1.00 62.59 83 SER A C 1
ATOM 556 O O . SER A 1 83 ? -32.460 -3.659 47.608 1.00 62.59 83 SER A O 1
ATOM 558 N N . PRO A 1 84 ? -33.875 -5.344 47.130 1.00 61.47 84 PRO A N 1
ATOM 559 C CA . PRO A 1 84 ? -33.359 -5.524 45.783 1.00 61.47 84 PRO A CA 1
ATOM 560 C C . PRO A 1 84 ? -33.637 -4.244 44.996 1.00 61.47 84 PRO A C 1
ATOM 562 O O . PRO A 1 84 ? -34.796 -3.890 44.776 1.00 61.47 84 PRO A O 1
ATOM 565 N N . LEU A 1 85 ? -32.580 -3.530 44.586 1.00 61.88 85 LEU A N 1
ATOM 566 C CA . LEU A 1 85 ? -32.752 -2.454 43.618 1.00 61.88 85 LEU A CA 1
ATOM 567 C C . LEU A 1 85 ? -33.495 -3.035 42.403 1.00 61.88 85 LEU A C 1
ATOM 569 O O . LEU A 1 85 ? -33.155 -4.141 41.965 1.00 61.88 85 LEU A O 1
ATOM 573 N N . PRO A 1 86 ? -34.507 -2.327 41.868 1.00 62.56 86 PRO A N 1
ATOM 574 C CA . PRO A 1 86 ? -35.243 -2.786 40.701 1.00 62.56 86 PRO A CA 1
ATOM 575 C C . PRO A 1 86 ? -34.239 -3.107 39.601 1.00 62.56 86 PRO A C 1
ATOM 577 O O . PRO A 1 86 ? -33.333 -2.312 39.352 1.00 62.56 86 PRO A O 1
ATOM 580 N N . ALA A 1 87 ? -34.377 -4.293 39.002 1.00 62.94 87 ALA A N 1
ATOM 581 C CA . ALA A 1 87 ? -33.508 -4.786 37.946 1.00 62.94 87 ALA A CA 1
ATOM 582 C C . ALA A 1 87 ? -33.464 -3.758 36.810 1.00 62.94 87 ALA A C 1
ATOM 584 O O . ALA A 1 87 ? -34.331 -3.727 35.938 1.00 62.94 87 ALA A O 1
ATOM 585 N N . GLY A 1 88 ? -32.473 -2.871 36.861 1.00 57.44 88 GLY A N 1
ATOM 586 C CA . GLY A 1 88 ? -32.200 -1.933 35.797 1.00 57.44 88 GLY A CA 1
ATOM 587 C C . GLY A 1 88 ? -31.859 -2.762 34.576 1.00 57.44 88 GLY A C 1
ATOM 588 O O . GLY A 1 88 ? -30.902 -3.532 34.591 1.00 57.44 88 GLY A O 1
ATOM 589 N N . THR A 1 89 ? -32.669 -2.648 33.532 1.00 56.84 89 THR A N 1
ATOM 590 C CA . THR A 1 89 ? -32.352 -3.151 32.200 1.00 56.84 89 THR A CA 1
ATOM 591 C C . THR A 1 89 ? -31.030 -2.532 31.765 1.00 56.84 89 THR A C 1
ATOM 593 O O . THR A 1 89 ? -30.994 -1.403 31.276 1.00 56.84 89 THR A O 1
ATOM 596 N N . TYR A 1 90 ? -29.933 -3.257 31.975 1.00 59.28 90 TYR A N 1
ATOM 597 C CA . TYR A 1 90 ? -28.638 -2.936 31.401 1.00 59.28 90 TYR A CA 1
ATOM 598 C C . TYR A 1 90 ? -28.780 -3.086 29.888 1.00 59.28 90 TYR A C 1
ATOM 600 O O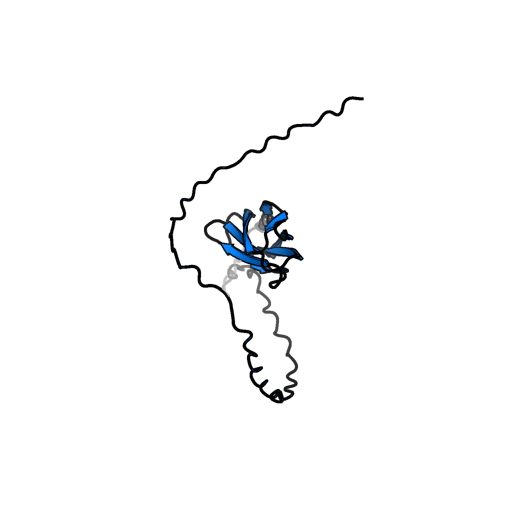 . TYR A 1 90 ? -28.706 -4.184 29.339 1.00 59.28 90 TYR A O 1
ATOM 608 N N . MET A 1 91 ? -29.057 -1.976 29.210 1.00 57.88 91 MET A N 1
ATOM 609 C CA . MET A 1 91 ? -28.948 -1.901 27.762 1.00 57.88 91 MET A CA 1
ATOM 610 C C . MET A 1 91 ? -27.475 -2.132 27.435 1.00 57.88 91 MET A C 1
ATOM 612 O O . MET A 1 91 ? -26.634 -1.281 27.721 1.00 57.88 91 MET A O 1
ATOM 616 N N . SER A 1 92 ? -27.149 -3.310 26.904 1.00 64.12 92 SER A N 1
ATOM 617 C CA . SER A 1 92 ? -25.820 -3.573 26.368 1.00 64.12 92 SER A CA 1
ATOM 618 C C . SER A 1 92 ? -25.602 -2.602 25.212 1.00 64.12 92 SER A C 1
ATOM 620 O O . SER A 1 92 ? -26.161 -2.767 24.129 1.00 64.12 92 SER A O 1
ATOM 622 N N . THR A 1 93 ? -24.847 -1.534 25.451 1.00 70.00 93 THR A N 1
ATOM 623 C CA . THR A 1 93 ? -24.425 -0.625 24.390 1.00 70.00 93 THR A CA 1
ATOM 624 C C . THR A 1 93 ? -23.291 -1.310 23.643 1.00 70.00 93 THR A C 1
ATOM 626 O O . THR A 1 93 ? -22.117 -1.054 23.911 1.00 70.00 93 THR A O 1
ATOM 629 N N . GLN A 1 94 ? -23.640 -2.244 22.754 1.00 81.06 94 GLN A N 1
ATOM 630 C CA . GLN A 1 94 ? -22.681 -2.827 21.826 1.00 81.06 94 GLN A CA 1
ATOM 631 C C . GLN A 1 94 ? -22.040 -1.678 21.033 1.00 81.06 94 GLN A C 1
ATOM 633 O O . GLN A 1 94 ? -22.771 -0.897 20.414 1.00 81.06 94 GLN A O 1
ATOM 638 N N . PRO A 1 95 ? -20.703 -1.534 21.060 1.00 77.00 95 PRO A N 1
ATOM 639 C CA . PRO A 1 95 ? -20.035 -0.511 20.277 1.00 77.00 95 PRO A CA 1
ATOM 640 C C . PRO A 1 95 ? -20.387 -0.664 18.792 1.00 77.00 95 PRO A C 1
ATOM 642 O O . PRO A 1 95 ? -20.471 -1.798 18.304 1.00 77.00 95 PRO A O 1
ATOM 645 N N . PRO A 1 96 ? -20.605 0.444 18.065 1.00 78.25 96 PRO A N 1
ATOM 646 C CA . PRO A 1 96 ? -20.865 0.378 16.636 1.00 78.25 96 PRO A CA 1
ATOM 647 C C . PRO A 1 96 ? -19.689 -0.303 15.912 1.00 78.25 96 PRO A C 1
ATOM 649 O O . PRO A 1 96 ? -18.538 -0.130 16.331 1.00 78.25 96 PRO A O 1
ATOM 652 N N . PRO A 1 97 ? -19.953 -1.070 14.837 1.00 80.31 97 PRO A N 1
ATOM 653 C CA . P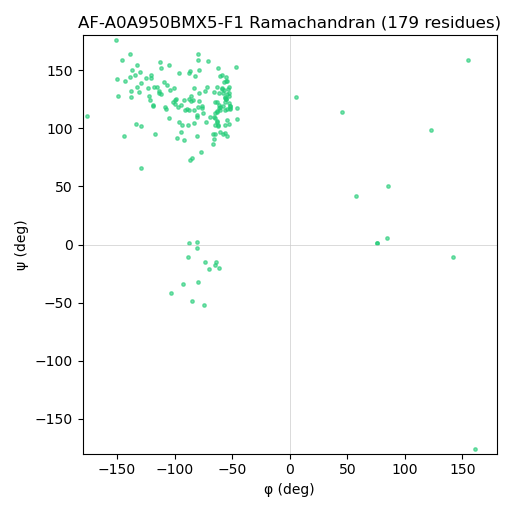RO A 1 97 ? -18.900 -1.665 14.024 1.00 80.31 97 PRO A CA 1
ATOM 654 C C . PRO A 1 97 ? -17.927 -0.593 13.510 1.00 80.31 97 PRO A C 1
ATOM 656 O O . PRO A 1 97 ? -18.368 0.519 13.194 1.00 80.31 97 PRO A O 1
ATOM 659 N N . PRO A 1 98 ? -16.624 -0.902 13.417 1.00 79.38 98 PRO A N 1
ATOM 660 C CA . PRO A 1 98 ? -15.655 0.026 12.852 1.00 79.38 98 PRO A CA 1
ATOM 661 C C . PRO A 1 98 ? -15.965 0.334 11.366 1.00 79.38 98 PRO A C 1
ATOM 663 O O . PRO A 1 98 ? -16.640 -0.451 10.691 1.00 79.38 98 PRO A O 1
ATOM 666 N N . PRO A 1 99 ? -15.575 1.529 10.876 1.00 81.25 99 PRO A N 1
ATOM 667 C CA . PRO A 1 99 ? -15.818 1.946 9.498 1.00 81.25 99 PRO A CA 1
ATOM 668 C C . PRO A 1 99 ? -14.744 1.397 8.544 1.00 81.25 99 PRO A C 1
ATOM 670 O O . PRO A 1 99 ? -13.571 1.630 8.822 1.00 81.25 99 PRO A O 1
ATOM 673 N N . PRO A 1 100 ? -15.120 0.848 7.368 1.00 84.38 100 PRO A N 1
ATOM 674 C CA . PRO A 1 100 ? -14.218 0.110 6.483 1.00 84.38 100 PRO A CA 1
ATOM 675 C C . PRO A 1 100 ? -13.031 0.940 5.978 1.00 84.38 100 PRO A C 1
ATOM 677 O O . PRO A 1 100 ? -13.168 2.125 5.649 1.00 84.38 100 PRO A O 1
ATOM 680 N N . VAL A 1 101 ? -11.877 0.288 5.816 1.00 90.44 101 VAL A N 1
ATOM 681 C CA . VAL A 1 101 ? -10.679 0.854 5.174 1.00 90.44 101 VAL A CA 1
ATOM 682 C C . VAL A 1 101 ? -10.890 0.978 3.664 1.00 90.44 101 VAL A C 1
ATOM 684 O O . VAL A 1 101 ? -11.369 0.055 3.010 1.00 90.44 101 VAL A O 1
ATOM 687 N N . SER A 1 102 ? -10.504 2.115 3.082 1.00 92.88 102 SER A N 1
ATOM 688 C CA . SER A 1 102 ? -10.608 2.350 1.636 1.00 92.88 102 SER A CA 1
ATOM 689 C C . SER A 1 102 ? -9.418 3.150 1.113 1.00 92.88 102 SER A C 1
ATOM 691 O O . SER A 1 102 ? -8.954 4.087 1.768 1.00 92.88 102 SER A O 1
ATOM 693 N N . VAL A 1 103 ? -8.933 2.789 -0.078 1.00 94.38 103 VAL A N 1
ATOM 694 C CA . VAL A 1 103 ? -7.782 3.396 -0.760 1.00 94.38 103 VAL A CA 1
ATOM 695 C C . VAL A 1 103 ? -8.182 3.858 -2.161 1.00 94.38 103 VAL A C 1
ATOM 697 O O . VAL A 1 103 ? -8.978 3.211 -2.836 1.00 94.38 103 VAL A O 1
ATOM 700 N N . ASN A 1 104 ? -7.644 4.993 -2.606 1.00 94.62 104 ASN A N 1
ATOM 701 C CA . ASN A 1 104 ? -7.896 5.534 -3.933 1.00 94.62 104 ASN A CA 1
ATOM 702 C C . ASN A 1 104 ? -6.607 6.084 -4.577 1.00 94.62 104 ASN A C 1
ATOM 704 O O . ASN A 1 104 ? -5.944 6.934 -3.977 1.00 94.62 104 ASN A O 1
ATOM 708 N N . PRO A 1 105 ? -6.259 5.651 -5.800 1.00 96.50 105 PRO A N 1
ATOM 709 C CA . PRO A 1 105 ? -6.924 4.593 -6.569 1.00 96.50 105 PRO A CA 1
ATOM 710 C C . PRO A 1 105 ? -6.670 3.193 -5.970 1.00 96.50 105 PRO A C 1
ATOM 712 O O . PRO A 1 105 ? -5.682 2.988 -5.274 1.00 96.50 105 PRO A O 1
ATOM 715 N N . GLU A 1 106 ? -7.537 2.219 -6.272 1.00 95.31 106 GLU A N 1
ATOM 716 C CA . GLU A 1 106 ? -7.359 0.802 -5.878 1.00 95.31 106 GLU A CA 1
ATOM 717 C C . GLU A 1 106 ? -6.273 0.085 -6.697 1.00 95.31 106 GLU A C 1
ATOM 719 O O . GLU A 1 106 ? -5.803 -0.996 -6.339 1.00 95.31 106 GLU A O 1
ATOM 724 N N . SER A 1 107 ? -5.858 0.688 -7.814 1.00 97.44 107 SER A N 1
ATOM 725 C CA . SER A 1 107 ? -4.779 0.192 -8.660 1.00 97.44 107 SER A CA 1
ATOM 726 C C . SER A 1 107 ? -3.871 1.325 -9.121 1.00 97.44 107 SER A C 1
ATOM 728 O O . SER A 1 107 ? -4.363 2.330 -9.639 1.00 97.44 107 SER A O 1
ATOM 730 N N . VAL A 1 108 ? -2.557 1.142 -9.005 1.00 97.69 108 VAL A N 1
ATOM 731 C CA . VAL A 1 108 ? -1.541 2.119 -9.412 1.00 97.69 108 VAL A CA 1
ATOM 732 C C . VAL A 1 108 ? -0.580 1.496 -10.417 1.00 97.69 108 VAL A C 1
ATOM 734 O O . VAL A 1 108 ? -0.073 0.388 -10.232 1.00 97.69 108 VAL A O 1
ATOM 737 N N . ARG A 1 109 ? -0.292 2.248 -11.480 1.00 97.50 109 ARG A N 1
ATOM 738 C CA . ARG A 1 109 ? 0.787 1.943 -12.421 1.00 97.50 109 ARG A CA 1
ATOM 739 C C . ARG A 1 109 ? 1.995 2.796 -12.067 1.00 97.50 109 ARG A C 1
ATOM 741 O O . ARG A 1 109 ? 1.878 4.014 -11.997 1.00 97.50 109 ARG A O 1
ATOM 748 N N . VAL A 1 110 ? 3.133 2.154 -11.850 1.00 97.25 110 VAL A N 1
ATOM 749 C CA . VAL A 1 110 ? 4.393 2.804 -11.485 1.00 97.25 110 VAL A CA 1
ATOM 750 C C . VAL A 1 110 ? 5.386 2.576 -12.616 1.00 97.25 110 VAL A C 1
ATOM 752 O O . VAL A 1 110 ? 5.484 1.470 -13.144 1.00 97.25 110 VAL A O 1
ATOM 755 N N . LEU A 1 111 ? 6.117 3.610 -13.017 1.00 97.81 111 LEU A N 1
ATOM 756 C CA . LEU A 1 111 ? 7.225 3.436 -13.953 1.00 97.81 111 LEU A CA 1
ATOM 757 C C . LEU A 1 111 ? 8.468 2.969 -13.192 1.00 97.81 111 LEU A C 1
ATOM 759 O O . LEU A 1 111 ? 8.701 3.376 -12.054 1.00 97.81 111 LEU A O 1
ATOM 763 N N . LEU A 1 112 ? 9.274 2.119 -13.819 1.00 97.38 112 LEU A N 1
ATOM 764 C CA . LEU A 1 112 ? 10.533 1.652 -13.250 1.00 97.38 112 LEU A CA 1
ATOM 765 C C . LEU A 1 112 ? 11.420 2.849 -12.862 1.00 97.38 112 LEU A C 1
ATOM 767 O O . LEU A 1 112 ? 11.608 3.768 -13.659 1.00 97.38 112 LEU A O 1
ATOM 771 N N . GLY A 1 113 ? 11.925 2.858 -11.628 1.00 96.50 113 GLY A N 1
ATOM 772 C CA . GLY A 1 113 ? 12.733 3.948 -11.075 1.00 96.50 113 GLY A CA 1
ATOM 773 C C . GLY A 1 113 ? 11.952 5.201 -10.660 1.00 96.50 113 GLY A C 1
ATOM 774 O O . GLY A 1 113 ? 12.570 6.161 -10.208 1.00 96.50 113 GLY A O 1
ATOM 775 N N . HIS A 1 114 ? 10.621 5.215 -10.788 1.00 97.31 114 HIS A N 1
ATOM 776 C CA . HIS A 1 114 ? 9.784 6.376 -10.480 1.00 97.31 114 HIS A CA 1
ATOM 777 C C . HIS A 1 114 ? 8.882 6.145 -9.267 1.00 97.31 114 HIS A C 1
ATOM 779 O O . HIS A 1 114 ? 8.549 5.012 -8.905 1.00 97.31 114 HIS A O 1
ATOM 785 N N . GLY A 1 115 ? 8.484 7.262 -8.657 1.00 96.06 115 GLY A N 1
ATOM 786 C CA . GLY A 1 115 ? 7.512 7.305 -7.576 1.00 96.06 115 GLY A CA 1
ATOM 787 C C . GLY A 1 115 ? 6.071 7.412 -8.084 1.00 96.06 115 GLY A C 1
ATOM 788 O O . GLY A 1 115 ? 5.808 8.061 -9.096 1.00 96.06 115 GLY A O 1
ATOM 789 N N . ALA A 1 116 ? 5.134 6.821 -7.354 1.00 97.12 116 ALA A N 1
ATOM 790 C CA . ALA A 1 116 ? 3.700 7.070 -7.463 1.00 97.12 116 ALA A CA 1
ATOM 791 C C . ALA A 1 116 ? 3.088 7.120 -6.059 1.00 97.12 116 ALA A C 1
ATOM 793 O O . ALA A 1 116 ? 3.705 6.658 -5.102 1.00 97.12 116 ALA A O 1
ATOM 794 N N . SER A 1 117 ? 1.873 7.645 -5.924 1.00 96.75 117 SER A N 1
ATOM 795 C CA . SER A 1 117 ? 1.186 7.692 -4.634 1.00 96.75 117 SER A CA 1
ATOM 796 C C . SER A 1 117 ? -0.268 7.242 -4.739 1.00 96.75 117 SER A C 1
ATOM 798 O O . SER A 1 117 ? -0.941 7.465 -5.747 1.00 96.75 117 SER A O 1
ATOM 800 N N . ALA A 1 118 ? -0.748 6.585 -3.685 1.00 96.31 118 ALA A N 1
ATOM 801 C CA . ALA A 1 118 ? -2.160 6.272 -3.479 1.00 96.31 118 ALA A CA 1
A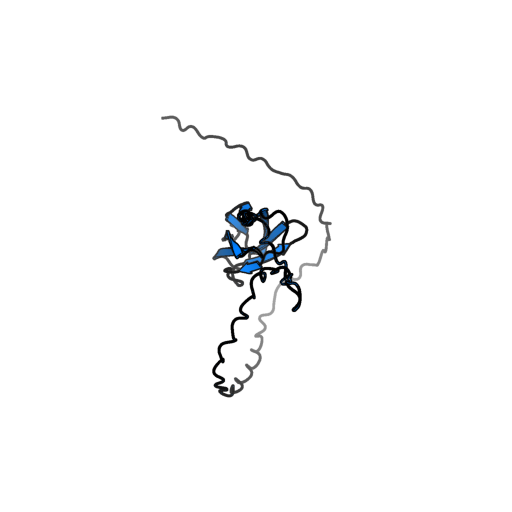TOM 802 C C . ALA A 1 118 ? -2.636 6.908 -2.176 1.00 96.31 118 ALA A C 1
ATOM 804 O O . ALA A 1 118 ? -1.893 6.954 -1.200 1.00 96.31 118 ALA A O 1
ATOM 805 N N . ARG A 1 119 ? -3.870 7.402 -2.135 1.00 95.00 119 ARG A N 1
ATOM 806 C CA . ARG A 1 119 ? -4.422 8.084 -0.965 1.00 95.00 119 ARG A CA 1
ATOM 807 C C . ARG A 1 119 ? -5.323 7.156 -0.169 1.00 95.00 119 ARG A C 1
ATOM 809 O O . ARG A 1 119 ? -6.198 6.500 -0.728 1.00 95.00 119 ARG A O 1
ATOM 816 N N . LEU A 1 120 ? -5.155 7.150 1.145 1.00 93.19 120 LEU A N 1
ATOM 817 C CA . LEU A 1 120 ? -6.051 6.453 2.056 1.00 93.19 120 LEU A CA 1
ATOM 818 C C . LEU A 1 120 ? -7.264 7.344 2.364 1.00 93.19 120 LEU A C 1
ATOM 820 O O . LEU A 1 120 ? -7.108 8.488 2.797 1.00 93.19 120 LEU A O 1
ATOM 824 N N . LEU A 1 121 ? -8.473 6.842 2.114 1.00 90.69 121 LEU A N 1
ATOM 825 C CA . LEU A 1 121 ? -9.724 7.580 2.324 1.00 90.69 121 LEU A CA 1
ATOM 826 C C . LEU A 1 121 ? -10.333 7.321 3.708 1.00 90.69 121 LEU A C 1
ATOM 828 O O . LEU A 1 121 ? -10.937 8.222 4.286 1.00 90.69 121 LEU A O 1
ATOM 832 N N . SER A 1 122 ? -10.171 6.108 4.235 1.00 84.50 122 SER A N 1
ATOM 833 C CA . SER A 1 122 ? -10.743 5.657 5.508 1.00 84.50 122 SER A CA 1
ATOM 834 C C . SER A 1 122 ? -9.818 4.608 6.137 1.00 84.50 122 SER A C 1
ATOM 836 O O . SER A 1 122 ? -9.236 3.831 5.373 1.00 84.50 122 SER A O 1
ATOM 838 N N . PRO A 1 123 ? -9.640 4.583 7.475 1.00 70.44 123 PRO A N 1
ATOM 839 C CA . PRO A 1 123 ? -10.353 5.356 8.501 1.00 70.44 123 PRO A CA 1
ATOM 840 C C . PRO A 1 123 ? -9.838 6.806 8.627 1.00 70.44 123 PRO A C 1
ATOM 842 O O . PRO A 1 123 ? -8.708 7.099 8.235 1.00 70.44 123 PRO A O 1
ATOM 845 N N . PRO A 1 124 ? -10.634 7.741 9.188 1.00 60.47 124 PRO A N 1
ATOM 846 C CA . PRO A 1 124 ? -10.268 9.159 9.292 1.00 60.47 124 PRO A CA 1
ATOM 847 C C . PRO A 1 124 ? -9.059 9.433 10.205 1.00 60.47 124 PRO A C 1
ATOM 849 O O . PRO A 1 124 ? -8.452 10.497 10.091 1.00 60.47 124 PRO A O 1
ATOM 852 N N . SER A 1 125 ? -8.685 8.486 11.070 1.00 62.97 125 SER A N 1
ATOM 853 C CA . SER A 1 125 ? -7.575 8.604 12.019 1.00 62.97 125 SER A CA 1
ATOM 854 C C . SER A 1 125 ? -6.928 7.244 12.281 1.00 62.97 125 SER A C 1
ATOM 856 O O . SER A 1 125 ? -7.626 6.305 12.664 1.00 62.97 125 SER A O 1
ATOM 858 N N . GLY A 1 126 ? -5.605 7.139 12.141 1.00 72.94 126 GLY A N 1
ATOM 859 C CA . GLY A 1 126 ? -4.866 5.955 12.582 1.00 72.94 126 GLY A CA 1
ATOM 860 C C . GLY A 1 126 ? -3.546 5.719 11.856 1.00 72.94 126 GLY A C 1
ATOM 861 O O . GLY A 1 126 ? -3.326 6.194 10.744 1.00 72.94 126 GLY A O 1
ATOM 862 N N . ILE A 1 127 ? -2.675 4.954 12.512 1.00 82.44 127 ILE A N 1
ATOM 863 C CA . ILE A 1 127 ? -1.509 4.327 11.888 1.00 82.44 127 ILE A CA 1
ATOM 864 C C . ILE A 1 127 ? -2.020 3.087 11.150 1.00 82.44 127 ILE A C 1
ATOM 866 O O . ILE A 1 127 ? -2.757 2.289 11.732 1.00 82.44 127 ILE A O 1
ATOM 870 N N . VAL A 1 128 ? -1.635 2.929 9.885 1.00 92.06 128 VAL A N 1
ATOM 871 C CA . VAL A 1 128 ? -1.863 1.690 9.136 1.00 92.06 128 VAL A CA 1
ATOM 872 C C . VAL A 1 128 ? -0.569 0.908 9.005 1.00 92.06 128 VAL A C 1
ATOM 874 O O . VAL A 1 128 ? 0.527 1.471 9.022 1.00 92.06 128 VAL A O 1
ATOM 877 N N . THR A 1 129 ? -0.704 -0.400 8.847 1.00 93.81 129 THR A N 1
ATOM 878 C CA . THR A 1 129 ? 0.406 -1.296 8.531 1.00 93.81 129 THR A CA 1
ATOM 879 C C . THR A 1 129 ? 0.295 -1.742 7.079 1.00 93.81 129 THR A C 1
ATOM 881 O O . THR A 1 129 ? -0.797 -2.029 6.590 1.00 93.81 129 THR A O 1
ATOM 884 N N . LEU A 1 130 ? 1.425 -1.753 6.373 1.00 95.75 130 LEU A N 1
ATOM 885 C CA . LEU A 1 130 ? 1.514 -2.209 4.987 1.00 95.75 130 LEU A CA 1
ATOM 886 C C . LEU A 1 130 ? 2.160 -3.594 4.960 1.00 95.75 130 LEU A C 1
ATOM 888 O O . LEU A 1 130 ? 3.186 -3.811 5.602 1.00 95.75 130 LEU A O 1
ATOM 892 N N . SER A 1 131 ? 1.574 -4.525 4.216 1.00 96.69 131 SER A N 1
ATOM 893 C CA . SER A 1 131 ? 2.044 -5.911 4.114 1.00 96.69 131 SER A CA 1
ATOM 894 C C . SER A 1 131 ? 1.701 -6.527 2.754 1.00 96.69 131 SER A C 1
ATOM 896 O O . SER A 1 131 ? 1.061 -5.890 1.920 1.00 96.69 131 SER A O 1
ATOM 898 N N . GLY A 1 132 ? 2.153 -7.757 2.499 1.00 95.62 132 GLY A N 1
ATOM 899 C CA . GLY A 1 132 ? 1.778 -8.530 1.308 1.00 95.62 132 GLY A CA 1
ATOM 900 C C . GLY A 1 132 ? 2.446 -8.113 -0.007 1.00 95.62 132 GLY A C 1
ATOM 901 O O . GLY A 1 132 ? 2.174 -8.741 -1.027 1.00 95.62 132 GLY A O 1
ATOM 902 N N . PHE A 1 133 ? 3.326 -7.105 0.009 1.00 96.62 133 PHE A N 1
ATOM 903 C CA . PHE A 1 133 ? 4.019 -6.632 -1.186 1.00 96.62 133 PHE A CA 1
ATOM 904 C C . PHE A 1 133 ? 5.413 -7.244 -1.347 1.00 96.62 133 PHE A C 1
ATOM 906 O O . PHE A 1 133 ? 6.110 -7.500 -0.365 1.00 96.62 133 PHE A O 1
ATOM 913 N N . ASP A 1 134 ? 5.836 -7.439 -2.596 1.00 97.62 134 ASP A N 1
ATOM 914 C CA . ASP A 1 134 ? 7.197 -7.859 -2.921 1.00 97.62 134 ASP A CA 1
ATOM 915 C C . ASP A 1 134 ? 8.147 -6.655 -2.886 1.00 97.62 134 ASP A C 1
ATOM 917 O O . ASP A 1 134 ? 8.112 -5.785 -3.763 1.00 97.62 134 ASP A O 1
ATOM 921 N N . ALA A 1 135 ? 9.016 -6.630 -1.872 1.00 96.56 135 ALA A N 1
ATOM 922 C CA . ALA A 1 135 ? 10.018 -5.588 -1.669 1.00 96.56 135 ALA A CA 1
ATOM 923 C C . ALA A 1 135 ? 11.076 -5.521 -2.786 1.00 96.56 135 ALA A C 1
ATOM 925 O O . ALA A 1 135 ? 11.778 -4.516 -2.888 1.00 96.56 135 ALA A O 1
ATOM 926 N N . ASN A 1 136 ? 11.193 -6.551 -3.631 1.00 97.31 136 ASN A N 1
ATOM 927 C CA . ASN A 1 136 ? 12.037 -6.504 -4.822 1.00 97.31 136 ASN A CA 1
ATOM 928 C C . ASN A 1 136 ? 11.346 -5.759 -5.967 1.00 97.31 136 ASN A C 1
ATOM 930 O O . ASN A 1 136 ? 12.020 -5.103 -6.751 1.00 97.31 136 ASN A O 1
ATOM 934 N N . VAL A 1 137 ? 10.017 -5.820 -6.074 1.00 97.50 137 VAL A N 1
ATOM 935 C CA . VAL A 1 137 ? 9.254 -5.173 -7.156 1.00 97.50 137 VAL A CA 1
ATOM 936 C C . VAL A 1 137 ? 8.955 -3.719 -6.815 1.00 97.50 137 VAL A C 1
ATOM 938 O O . VAL A 1 137 ? 9.192 -2.827 -7.633 1.00 97.50 137 VAL A O 1
ATOM 941 N N . VAL A 1 138 ? 8.456 -3.461 -5.604 1.00 98.12 138 VAL A N 1
ATOM 942 C CA . VAL A 1 138 ? 8.070 -2.122 -5.153 1.00 98.12 138 VAL A CA 1
ATOM 943 C C . VAL A 1 138 ? 8.510 -1.883 -3.715 1.00 98.12 138 VAL A C 1
ATOM 945 O O . VAL A 1 138 ? 8.419 -2.759 -2.858 1.00 98.12 138 VAL A O 1
ATOM 948 N N . ARG A 1 139 ? 8.911 -0.651 -3.417 1.00 97.81 139 ARG A N 1
ATOM 949 C CA . ARG A 1 139 ? 9.015 -0.164 -2.041 1.00 97.81 139 ARG A CA 1
ATOM 950 C C . ARG A 1 139 ? 7.783 0.673 -1.722 1.00 97.81 139 ARG A C 1
ATOM 952 O O . ARG A 1 139 ? 7.544 1.664 -2.405 1.00 97.81 139 ARG A O 1
ATOM 959 N N . ALA A 1 140 ? 7.023 0.279 -0.704 1.00 97.38 140 ALA A N 1
ATOM 960 C CA . ALA A 1 140 ? 5.836 0.993 -0.240 1.00 97.38 140 ALA A CA 1
ATOM 961 C C . ALA A 1 140 ? 6.081 1.602 1.148 1.00 97.38 140 ALA A C 1
ATOM 963 O O . ALA A 1 140 ? 6.543 0.910 2.056 1.00 97.38 140 ALA A O 1
ATOM 964 N N . ILE A 1 141 ? 5.782 2.890 1.316 1.00 96.06 141 ILE A N 1
ATOM 965 C CA . ILE A 1 141 ? 5.919 3.619 2.583 1.00 96.06 141 ILE A CA 1
ATOM 966 C C . ILE A 1 141 ? 4.621 4.370 2.849 1.00 96.06 141 ILE A C 1
ATOM 968 O O . ILE A 1 141 ? 4.112 5.060 1.973 1.00 96.06 141 ILE A O 1
ATOM 972 N N . PHE A 1 142 ? 4.085 4.253 4.061 1.00 94.75 142 PHE A N 1
ATOM 973 C CA . PHE A 1 142 ? 2.941 5.055 4.475 1.00 94.75 142 PHE A CA 1
ATOM 974 C C . PHE A 1 142 ? 3.409 6.393 5.053 1.00 94.75 142 PHE A C 1
ATOM 976 O O . PHE A 1 142 ? 4.186 6.420 6.008 1.00 94.75 142 PHE A O 1
ATOM 983 N N . ASN A 1 143 ? 2.901 7.489 4.498 1.00 93.00 143 ASN A N 1
ATOM 984 C CA . ASN A 1 143 ? 3.044 8.833 5.033 1.00 93.00 143 ASN A CA 1
ATOM 985 C C . ASN A 1 143 ? 1.791 9.179 5.867 1.00 93.00 143 ASN A C 1
ATOM 987 O O . ASN A 1 143 ? 0.728 9.452 5.298 1.00 93.00 143 ASN A O 1
ATOM 991 N N . PRO A 1 144 ? 1.885 9.189 7.213 1.00 90.25 144 PRO A N 1
ATOM 992 C CA . PRO A 1 144 ? 0.738 9.453 8.080 1.00 90.25 144 PRO A CA 1
ATOM 993 C C . PRO A 1 144 ? 0.260 10.909 8.038 1.00 90.25 144 PRO A C 1
ATOM 995 O O . PRO A 1 144 ? -0.886 11.168 8.398 1.00 90.25 144 PRO A O 1
ATOM 998 N N . VAL A 1 145 ? 1.109 11.850 7.607 1.00 89.50 145 VAL A N 1
ATOM 999 C CA . VAL A 1 145 ? 0.773 13.281 7.546 1.00 89.50 145 VAL A CA 1
ATOM 1000 C C . VAL A 1 145 ? -0.171 13.543 6.375 1.00 89.50 145 VAL A C 1
ATOM 1002 O O . VAL A 1 145 ? -1.262 14.079 6.561 1.00 89.50 145 VAL A O 1
ATOM 1005 N N . ASP A 1 146 ? 0.210 13.084 5.183 1.00 91.12 146 ASP A N 1
ATOM 1006 C CA . ASP A 1 146 ? -0.569 13.293 3.955 1.00 91.12 146 ASP A CA 1
ATOM 1007 C C . ASP A 1 146 ? -1.617 12.199 3.711 1.00 91.12 146 ASP A C 1
ATOM 1009 O O . ASP A 1 146 ? -2.511 12.345 2.868 1.00 91.12 146 ASP A O 1
ATOM 1013 N N . ARG A 1 147 ? -1.544 11.110 4.489 1.00 91.69 147 ARG A N 1
ATOM 1014 C CA . ARG A 1 147 ? -2.347 9.888 4.330 1.00 91.69 147 ARG A CA 1
ATOM 1015 C C . ARG A 1 147 ? -2.168 9.279 2.944 1.00 91.69 147 ARG A C 1
ATOM 1017 O O . ARG A 1 147 ? -3.131 8.842 2.307 1.00 91.69 147 ARG A O 1
ATOM 1024 N N . THR A 1 148 ? -0.926 9.263 2.479 1.00 94.56 148 THR A N 1
ATOM 1025 C CA . THR A 1 148 ? -0.539 8.663 1.205 1.00 94.56 148 THR A CA 1
ATOM 1026 C C . THR A 1 148 ? 0.323 7.433 1.426 1.00 94.56 148 THR A C 1
ATOM 1028 O O . THR A 1 148 ? 1.012 7.286 2.432 1.00 94.56 148 THR A O 1
ATOM 1031 N N . ILE A 1 149 ? 0.248 6.517 0.475 1.00 95.75 149 ILE A N 1
ATOM 1032 C CA . ILE A 1 149 ? 1.151 5.390 0.335 1.00 95.75 149 ILE A CA 1
ATOM 1033 C C . ILE A 1 149 ? 2.054 5.743 -0.833 1.00 95.75 149 ILE A C 1
ATOM 1035 O O . ILE A 1 149 ? 1.600 5.764 -1.979 1.00 95.75 149 ILE A O 1
ATOM 1039 N N . ASP A 1 150 ? 3.306 6.042 -0.525 1.00 97.00 150 ASP A N 1
ATOM 1040 C CA . ASP A 1 150 ? 4.327 6.368 -1.504 1.00 97.00 150 ASP A CA 1
ATOM 1041 C C . ASP A 1 150 ? 4.946 5.061 -2.007 1.00 97.00 150 ASP A C 1
ATOM 1043 O O . ASP A 1 150 ? 5.423 4.226 -1.233 1.00 97.00 150 ASP A O 1
ATOM 1047 N N . LEU A 1 151 ? 4.892 4.869 -3.319 1.00 97.81 151 LEU A N 1
ATOM 1048 C CA . LEU A 1 151 ? 5.323 3.672 -4.026 1.00 97.81 151 LEU A CA 1
ATOM 1049 C C . LEU A 1 151 ? 6.524 4.015 -4.898 1.00 97.81 151 LEU A C 1
ATOM 1051 O O . LEU A 1 151 ? 6.451 4.946 -5.693 1.00 97.81 151 LEU A O 1
ATOM 1055 N N . LEU A 1 152 ? 7.596 3.236 -4.810 1.00 98.19 152 LEU A N 1
ATOM 1056 C CA . LEU A 1 152 ? 8.763 3.343 -5.686 1.00 98.19 152 LEU A CA 1
ATOM 1057 C C . LEU A 1 152 ? 8.946 2.036 -6.457 1.00 98.19 152 LEU A C 1
ATOM 1059 O O . LEU A 1 152 ? 9.147 0.985 -5.845 1.00 98.19 152 LEU A O 1
ATOM 1063 N N . GLY A 1 153 ? 8.884 2.100 -7.788 1.00 97.88 153 GLY A N 1
ATOM 1064 C CA . GLY A 1 153 ? 9.076 0.936 -8.656 1.00 97.88 153 GLY A CA 1
ATOM 1065 C C . GLY A 1 153 ? 10.552 0.557 -8.766 1.00 97.88 153 GLY A C 1
ATOM 1066 O O . GLY A 1 153 ? 11.346 1.344 -9.279 1.00 97.88 153 GLY A O 1
ATOM 1067 N N . LEU A 1 154 ? 10.917 -0.643 -8.313 1.00 98.00 154 LEU A N 1
ATOM 1068 C CA . LEU A 1 154 ? 12.302 -1.132 -8.286 1.00 98.00 154 LEU A CA 1
ATOM 1069 C C . LEU A 1 154 ? 12.597 -2.128 -9.409 1.00 98.00 154 LEU A C 1
ATOM 1071 O O . LEU A 1 154 ? 13.643 -2.032 -10.042 1.00 98.00 154 LEU A O 1
ATOM 1075 N N . HIS A 1 155 ? 11.665 -3.045 -9.678 1.00 98.12 155 HIS A N 1
ATOM 1076 C CA . HIS A 1 155 ? 11.751 -4.017 -10.769 1.00 98.12 155 HIS A CA 1
ATOM 1077 C C . HIS A 1 155 ? 10.398 -4.134 -11.482 1.00 98.12 155 HIS A C 1
ATOM 1079 O O . HIS A 1 155 ? 9.358 -3.938 -10.850 1.00 98.12 155 HIS A O 1
ATOM 1085 N N . PRO A 1 156 ? 10.377 -4.442 -12.791 1.00 97.81 156 PRO A N 1
ATOM 1086 C CA . PRO A 1 156 ? 9.130 -4.667 -13.511 1.00 97.81 156 PRO A CA 1
ATOM 1087 C C . PRO A 1 156 ? 8.397 -5.889 -12.947 1.00 97.81 156 PRO A C 1
ATOM 1089 O O . PRO A 1 156 ? 9.002 -6.932 -12.703 1.00 97.81 156 PRO A O 1
ATOM 1092 N N . GLY A 1 157 ? 7.087 -5.766 -12.752 1.00 97.69 157 GLY A N 1
ATOM 1093 C CA . GLY A 1 157 ? 6.285 -6.815 -12.131 1.00 97.69 157 GLY A CA 1
ATOM 1094 C C . GLY A 1 157 ? 4.952 -6.307 -11.597 1.00 97.69 157 GLY A C 1
ATOM 1095 O O . GLY A 1 157 ? 4.595 -5.141 -11.761 1.00 97.69 157 GLY A O 1
ATOM 1096 N N . THR A 1 158 ? 4.202 -7.191 -10.949 1.00 97.94 158 THR A N 1
ATOM 1097 C CA . THR A 1 158 ? 2.932 -6.861 -10.292 1.00 97.94 158 THR A CA 1
ATOM 1098 C C . THR A 1 158 ? 2.944 -7.369 -8.865 1.00 97.94 158 THR A C 1
ATOM 1100 O O . THR A 1 158 ? 3.381 -8.489 -8.620 1.00 97.94 158 THR A O 1
ATOM 1103 N N . THR A 1 159 ? 2.425 -6.576 -7.939 1.00 98.19 159 THR A N 1
ATOM 1104 C CA . THR A 1 159 ? 2.328 -6.930 -6.523 1.00 98.19 159 THR A CA 1
ATOM 1105 C C . THR A 1 159 ? 1.064 -6.335 -5.918 1.00 98.19 159 THR A C 1
ATOM 1107 O O . THR A 1 159 ? 0.505 -5.374 -6.448 1.00 98.19 159 THR A O 1
ATOM 1110 N N . GLN A 1 160 ? 0.608 -6.894 -4.803 1.00 97.94 160 GLN A N 1
ATOM 1111 C CA . GLN A 1 160 ? -0.498 -6.340 -4.025 1.00 97.94 160 GLN A CA 1
ATOM 1112 C C . GLN A 1 160 ? 0.041 -5.778 -2.716 1.00 97.94 160 GLN A C 1
ATOM 1114 O O . GLN A 1 160 ? 0.923 -6.368 -2.105 1.00 97.94 160 GLN A O 1
ATOM 1119 N N . VAL A 1 161 ? -0.464 -4.629 -2.288 1.00 97.44 161 VAL A N 1
ATOM 1120 C CA . VAL A 1 161 ? -0.176 -4.055 -0.974 1.00 97.44 161 VAL A CA 1
ATOM 1121 C C . VAL A 1 161 ? -1.443 -4.206 -0.141 1.00 97.44 161 VAL A C 1
ATOM 1123 O O . VAL A 1 161 ? -2.491 -3.669 -0.494 1.00 97.44 161 VAL A O 1
ATOM 1126 N N . THR A 1 162 ? -1.354 -4.949 0.955 1.00 96.75 162 THR A N 1
ATOM 1127 C CA . THR A 1 162 ? -2.422 -5.076 1.949 1.00 96.75 162 THR A CA 1
ATOM 1128 C C . THR A 1 162 ? -2.222 -4.017 3.019 1.00 96.75 162 THR A C 1
ATOM 113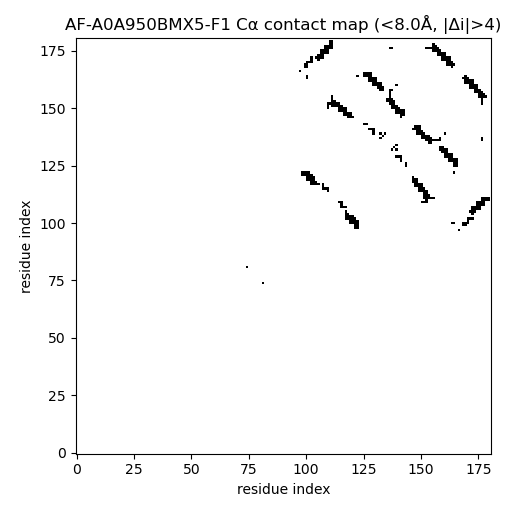0 O O . THR A 1 162 ? -1.158 -3.935 3.636 1.00 96.75 162 THR A O 1
ATOM 1133 N N . ILE A 1 163 ? -3.244 -3.202 3.228 1.00 94.94 163 ILE A N 1
ATOM 1134 C CA . ILE A 1 163 ? -3.268 -2.102 4.184 1.00 94.94 163 ILE A CA 1
ATOM 1135 C C . ILE A 1 163 ? -4.166 -2.532 5.332 1.00 94.94 163 ILE A C 1
ATOM 1137 O O . ILE A 1 163 ? -5.353 -2.747 5.106 1.00 94.94 163 ILE A O 1
ATOM 1141 N N . ALA A 1 164 ? -3.622 -2.658 6.538 1.00 92.75 164 ALA A N 1
ATOM 1142 C CA . ALA A 1 164 ? -4.388 -3.037 7.720 1.00 92.75 164 ALA A CA 1
ATOM 1143 C C . ALA A 1 164 ? -4.457 -1.887 8.731 1.00 92.75 164 ALA A C 1
ATOM 1145 O O . ALA A 1 164 ? -3.437 -1.266 9.055 1.00 92.75 164 ALA A O 1
ATOM 1146 N N . SER A 1 165 ? -5.660 -1.605 9.231 1.00 90.94 165 SER A N 1
ATOM 1147 C CA . SER A 1 165 ? -5.885 -0.648 10.315 1.00 90.94 165 SER A CA 1
ATOM 1148 C C . SER A 1 165 ? -5.565 -1.266 11.677 1.00 90.94 165 SER A C 1
ATOM 1150 O O . SER A 1 165 ? -5.509 -2.487 11.836 1.00 90.94 165 SER A O 1
ATOM 1152 N N . ALA A 1 166 ? -5.404 -0.422 12.698 1.00 86.69 166 ALA A N 1
ATOM 1153 C CA . ALA A 1 166 ? -5.232 -0.876 14.080 1.00 86.69 166 ALA A CA 1
ATOM 1154 C C . ALA A 1 166 ? -6.441 -1.678 14.608 1.00 86.69 166 ALA A C 1
ATOM 1156 O O . ALA A 1 166 ? -6.315 -2.427 15.572 1.00 86.69 166 ALA A O 1
ATOM 1157 N N . GLN A 1 167 ? -7.607 -1.524 13.976 1.00 86.69 167 GLN A N 1
ATOM 1158 C CA . GLN A 1 167 ? -8.851 -2.221 14.300 1.00 86.69 167 GLN A CA 1
ATOM 1159 C C . GLN A 1 167 ? -8.984 -3.572 13.574 1.00 86.69 167 GLN A C 1
ATOM 1161 O O . GLN A 1 167 ? -9.987 -4.257 13.752 1.00 86.69 167 GLN A O 1
ATOM 1166 N N . GLY A 1 168 ? -7.987 -3.969 12.774 1.00 86.88 168 GLY A N 1
ATOM 1167 C CA . GLY A 1 168 ? -7.959 -5.253 12.066 1.00 86.88 168 GLY A CA 1
ATOM 1168 C C . GLY A 1 168 ? -8.707 -5.266 10.732 1.00 86.88 168 GLY A C 1
ATOM 1169 O O . GLY A 1 168 ? -8.815 -6.312 10.098 1.00 86.88 168 GLY A O 1
ATOM 1170 N N . GLU A 1 169 ? -9.208 -4.121 10.279 1.00 90.38 169 GLU A N 1
ATOM 1171 C CA . GLU A 1 169 ? -9.805 -4.010 8.953 1.00 90.38 169 GLU A CA 1
ATOM 1172 C C . GLU A 1 169 ? -8.733 -3.890 7.874 1.00 90.38 169 GLU A C 1
ATOM 1174 O O . GLU A 1 169 ? -7.661 -3.331 8.117 1.00 90.38 169 GLU A O 1
ATOM 1179 N N . THR A 1 170 ? -9.030 -4.380 6.669 1.00 92.81 170 THR A N 1
ATOM 1180 C CA . THR A 1 170 ? -8.049 -4.442 5.583 1.00 92.81 170 THR A CA 1
ATOM 1181 C C . THR A 1 170 ? -8.576 -3.862 4.275 1.00 92.81 170 THR A C 1
ATOM 1183 O O . THR A 1 170 ? -9.765 -3.943 3.977 1.00 92.81 170 THR A O 1
ATOM 1186 N N . ALA A 1 171 ? -7.668 -3.287 3.490 1.00 94.44 171 ALA A N 1
ATOM 1187 C CA . ALA A 1 171 ? -7.881 -2.893 2.102 1.00 94.44 171 ALA A CA 1
ATOM 1188 C C . ALA A 1 171 ? -6.711 -3.373 1.236 1.00 94.44 171 ALA A C 1
ATOM 1190 O O . ALA A 1 171 ? -5.590 -3.534 1.723 1.00 94.44 171 ALA A O 1
ATOM 1191 N N . THR A 1 172 ? -6.957 -3.567 -0.057 1.00 95.94 172 THR A N 1
ATOM 1192 C CA . THR A 1 172 ? -5.946 -4.045 -1.006 1.00 95.94 172 THR A CA 1
ATOM 1193 C C . THR A 1 172 ? -5.692 -3.000 -2.083 1.00 95.94 172 THR A C 1
ATOM 1195 O O . THR A 1 172 ? -6.623 -2.431 -2.645 1.00 95.94 172 THR A O 1
ATOM 1198 N N . LEU A 1 173 ? -4.417 -2.772 -2.384 1.00 97.25 173 LEU A N 1
ATOM 1199 C CA . LEU A 1 173 ? -3.943 -1.890 -3.442 1.00 97.25 173 LEU A CA 1
ATOM 1200 C C . LEU A 1 173 ? -3.140 -2.705 -4.458 1.00 97.25 173 LEU A C 1
ATOM 1202 O O . LEU A 1 173 ? -2.113 -3.295 -4.124 1.00 97.25 173 LEU A O 1
ATOM 1206 N N . ASN A 1 174 ? -3.583 -2.715 -5.710 1.00 98.25 174 ASN A N 1
ATOM 1207 C CA . ASN A 1 174 ? -2.886 -3.398 -6.796 1.00 98.25 174 ASN A CA 1
ATOM 1208 C C . ASN A 1 174 ? -1.813 -2.489 -7.400 1.00 98.25 174 ASN A C 1
ATOM 1210 O O . ASN A 1 174 ? -2.105 -1.373 -7.822 1.00 98.25 174 ASN A O 1
ATOM 1214 N N . VAL A 1 175 ? -0.576 -2.966 -7.498 1.00 98.12 175 VAL A N 1
ATOM 1215 C CA . VAL A 1 175 ? 0.542 -2.192 -8.045 1.00 98.12 175 VAL A CA 1
ATOM 1216 C C . VAL A 1 175 ? 1.155 -2.932 -9.224 1.00 98.12 175 VAL A C 1
ATOM 1218 O O . VAL A 1 175 ? 1.521 -4.101 -9.116 1.00 98.12 175 VAL A O 1
ATOM 1221 N N . SER A 1 176 ? 1.300 -2.246 -10.356 1.00 98.12 176 SER A N 1
ATOM 1222 C CA . SER A 1 176 ? 2.020 -2.765 -11.522 1.00 98.12 176 SER A CA 1
ATOM 1223 C C . SER A 1 176 ? 3.170 -1.839 -11.893 1.00 98.12 176 SER A C 1
ATOM 1225 O O . SER A 1 176 ? 2.936 -0.661 -12.168 1.00 98.12 176 SER A O 1
ATOM 1227 N N . VAL A 1 177 ? 4.384 -2.375 -11.948 1.00 98.19 177 VAL A N 1
ATOM 1228 C CA . VAL A 1 177 ? 5.595 -1.658 -12.345 1.00 98.19 177 VAL A CA 1
ATOM 1229 C C . VAL A 1 177 ? 5.918 -1.974 -13.803 1.00 98.19 177 VAL A C 1
ATOM 1231 O O . VAL A 1 177 ? 6.045 -3.142 -14.176 1.00 98.19 177 VAL A O 1
ATOM 1234 N N . GLN A 1 178 ? 6.048 -0.941 -14.633 1.00 97.50 178 GLN A N 1
ATOM 1235 C CA . GLN A 1 178 ? 6.316 -1.060 -16.069 1.00 97.50 178 GLN A CA 1
ATOM 1236 C C . GLN A 1 178 ? 7.622 -0.359 -16.446 1.00 97.50 178 GLN A C 1
ATOM 1238 O O . GLN A 1 178 ? 7.971 0.677 -15.883 1.00 97.50 178 GLN A O 1
ATOM 1243 N N . VAL A 1 179 ? 8.340 -0.914 -17.422 1.00 95.81 179 VAL A N 1
ATOM 1244 C CA . VAL A 1 179 ? 9.490 -0.238 -18.039 1.00 95.81 179 VAL A CA 1
ATOM 1245 C C . VAL A 1 179 ? 8.944 0.879 -18.930 1.00 95.81 179 VAL A C 1
ATOM 1247 O O . VAL A 1 179 ? 7.998 0.634 -19.679 1.00 95.81 179 VAL A O 1
ATOM 1250 N N . SER A 1 180 ? 9.483 2.101 -18.831 1.00 85.44 180 SER A N 1
ATOM 1251 C CA . SER A 1 180 ? 9.088 3.168 -19.757 1.00 85.44 180 SER A CA 1
ATOM 1252 C C . SER A 1 180 ? 9.486 2.753 -21.173 1.00 85.44 180 SER A C 1
ATOM 1254 O O . SER A 1 180 ? 10.655 2.440 -21.403 1.00 85.44 180 SER A O 1
ATOM 1256 N N . ALA A 1 181 ? 8.506 2.698 -22.072 1.00 71.88 181 ALA A N 1
ATOM 1257 C CA . ALA A 1 181 ? 8.731 2.420 -23.486 1.00 71.88 181 ALA A CA 1
ATOM 1258 C C . ALA A 1 181 ? 9.464 3.575 -24.179 1.00 71.88 181 ALA A C 1
ATOM 1260 O O . ALA A 1 181 ? 9.254 4.736 -23.754 1.00 71.88 181 ALA A O 1
#